Protein AF-A0A3C0YYC7-F1 (afdb_monomer)

Radius of gyration: 20.48 Å; Cα contacts (8 Å, |Δi|>4): 581; chains: 1; bounding box: 50×47×54 Å

Structure (mmCIF, N/CA/C/O backbone):
data_AF-A0A3C0YYC7-F1
#
_entry.id   AF-A0A3C0YYC7-F1
#
loop_
_atom_site.group_PDB
_atom_site.id
_atom_site.type_symbol
_atom_site.label_atom_id
_atom_site.label_alt_id
_atom_site.label_comp_id
_atom_site.label_asym_id
_atom_site.label_entity_id
_atom_site.label_seq_id
_atom_site.pdbx_PDB_ins_code
_atom_site.Cartn_x
_atom_site.Cartn_y
_atom_site.Cartn_z
_atom_site.occupancy
_atom_site.B_iso_or_equiv
_atom_site.auth_seq_id
_atom_site.auth_comp_id
_atom_site.auth_asym_id
_atom_site.auth_atom_id
_atom_site.pdbx_PDB_model_num
ATOM 1 N N . THR A 1 1 ? 13.628 -21.566 -15.156 1.00 48.03 1 THR A N 1
ATOM 2 C CA . THR A 1 1 ? 14.121 -20.420 -16.019 1.00 48.03 1 THR A CA 1
ATOM 3 C C . THR A 1 1 ? 14.641 -19.281 -15.127 1.00 48.03 1 THR A C 1
ATOM 5 O O . THR A 1 1 ? 14.013 -18.909 -14.134 1.00 48.03 1 THR A O 1
ATOM 8 N N . VAL A 1 2 ? 16.115 -19.148 -14.925 1.00 57.25 2 VAL A N 1
ATOM 9 C CA . VAL A 1 2 ? 16.861 -18.180 -14.095 1.00 57.25 2 VAL A CA 1
ATOM 10 C C . VAL A 1 2 ? 16.803 -16.794 -14.764 1.00 57.25 2 VAL A C 1
ATOM 12 O O . VAL A 1 2 ? 17.067 -16.650 -15.960 1.00 57.25 2 VAL A O 1
ATOM 15 N N . GLY A 1 3 ? 16.059 -15.756 -14.090 1.00 70.88 3 GLY A N 1
ATOM 16 C CA . GLY A 1 3 ? 15.957 -14.465 -14.815 1.00 70.88 3 GLY A CA 1
ATOM 17 C C . GLY A 1 3 ? 15.821 -13.297 -13.835 1.00 70.88 3 GLY A C 1
ATOM 18 O O . GLY A 1 3 ? 15.805 -13.481 -12.616 1.00 70.88 3 GLY A O 1
ATOM 19 N N . CYS A 1 4 ? 16.161 -12.033 -14.317 1.00 72.50 4 CYS A N 1
ATOM 20 C CA . CYS A 1 4 ? 15.948 -10.764 -13.593 1.00 72.50 4 CYS A CA 1
ATOM 21 C C . CYS A 1 4 ? 15.030 -9.852 -14.415 1.00 72.50 4 CYS A C 1
ATOM 23 O O . CYS A 1 4 ? 14.980 -9.937 -15.643 1.00 72.50 4 CYS A O 1
ATOM 25 N N . VAL A 1 5 ? 14.146 -9.119 -13.652 1.00 69.31 5 VAL A N 1
ATOM 26 C CA . VAL A 1 5 ? 13.275 -8.151 -14.361 1.00 69.31 5 VAL A CA 1
ATOM 27 C C . VAL A 1 5 ? 13.864 -6.749 -14.155 1.00 69.31 5 VAL A C 1
ATOM 29 O O . VAL A 1 5 ? 14.146 -6.329 -13.030 1.00 69.31 5 VAL A O 1
ATOM 32 N N . ASP A 1 6 ? 14.137 -6.108 -15.342 1.00 60.38 6 ASP A N 1
ATOM 33 C CA . ASP A 1 6 ? 14.549 -4.690 -15.316 1.00 60.38 6 ASP A CA 1
ATOM 34 C C . ASP A 1 6 ? 13.339 -3.761 -15.108 1.00 60.38 6 ASP A C 1
ATOM 36 O O . ASP A 1 6 ? 12.413 -3.725 -15.921 1.00 60.38 6 ASP A O 1
ATOM 40 N N . VAL A 1 7 ? 13.433 -3.101 -13.952 1.00 57.50 7 VAL A N 1
ATOM 41 C CA . VAL A 1 7 ? 12.273 -2.205 -13.669 1.00 57.50 7 VAL A CA 1
ATOM 42 C C . VAL A 1 7 ? 12.694 -0.761 -13.947 1.00 57.50 7 VAL A C 1
ATOM 44 O O . VAL A 1 7 ? 12.036 0.178 -13.493 1.00 57.50 7 VAL A O 1
ATOM 47 N N . SER A 1 8 ? 13.949 -0.567 -14.415 1.00 49.62 8 SER A N 1
ATOM 48 C CA . SER A 1 8 ? 14.354 0.813 -14.742 1.00 49.62 8 SER A CA 1
ATOM 49 C C . SER A 1 8 ? 13.427 1.439 -15.790 1.00 49.62 8 SER A C 1
ATOM 51 O O . SER A 1 8 ? 12.968 0.772 -16.720 1.00 49.62 8 SER A O 1
ATOM 53 N N . GLU A 1 9 ? 12.264 1.857 -15.357 1.00 46.66 9 GLU A N 1
ATOM 54 C CA . GLU A 1 9 ? 11.173 2.480 -16.129 1.00 46.66 9 GLU A CA 1
ATOM 55 C C . GLU A 1 9 ? 11.561 2.669 -17.605 1.00 46.66 9 GLU A C 1
ATOM 57 O O . GLU A 1 9 ? 12.727 2.902 -17.933 1.00 46.66 9 GLU A O 1
ATOM 62 N N . PRO A 1 10 ? 10.590 2.384 -18.577 1.00 40.00 10 PRO A N 1
ATOM 63 C CA . PRO A 1 10 ? 10.536 3.065 -19.882 1.00 40.00 10 PRO A CA 1
ATOM 64 C C . PRO A 1 10 ? 10.165 4.547 -19.738 1.00 40.00 10 PRO A C 1
ATOM 66 O O . PRO A 1 10 ? 10.185 5.282 -20.729 1.00 40.00 10 PRO A O 1
ATOM 69 N N . MET A 1 11 ? 10.257 5.181 -18.552 1.00 40.97 11 MET A N 1
ATOM 70 C CA . MET A 1 11 ? 9.563 6.480 -18.364 1.00 40.97 11 MET A CA 1
ATOM 71 C C . MET A 1 11 ? 10.558 7.618 -18.590 1.00 40.97 11 MET A C 1
ATOM 73 O O . MET A 1 11 ? 10.174 8.788 -18.549 1.00 40.97 11 MET A O 1
ATOM 77 N N . ASP A 1 12 ? 11.669 7.409 -19.384 1.00 40.50 12 ASP A N 1
ATOM 78 C CA . ASP A 1 12 ? 12.485 8.603 -19.691 1.00 40.50 12 ASP A CA 1
ATOM 79 C C . ASP A 1 12 ? 13.130 8.438 -21.070 1.00 40.50 12 ASP A C 1
ATOM 81 O O . ASP A 1 12 ? 14.349 8.558 -21.216 1.00 40.50 12 ASP A O 1
ATOM 85 N N . ASP A 1 13 ? 12.430 7.864 -22.026 1.00 38.34 13 ASP A N 1
ATOM 86 C CA . ASP A 1 13 ? 13.143 8.004 -23.328 1.00 38.34 13 ASP A CA 1
ATOM 87 C C . ASP A 1 13 ? 12.806 9.355 -23.965 1.00 38.34 13 ASP A C 1
ATOM 89 O O . ASP A 1 13 ? 11.961 9.443 -24.858 1.00 38.34 13 ASP A O 1
ATOM 93 N N . ASP A 1 14 ? 12.765 10.474 -23.162 1.00 37.97 14 ASP A N 1
ATOM 94 C CA . ASP A 1 14 ? 12.778 11.766 -23.875 1.00 37.97 14 ASP A CA 1
ATOM 95 C C . ASP A 1 14 ? 14.192 12.054 -24.416 1.00 37.97 14 ASP A C 1
ATOM 97 O O . ASP A 1 14 ? 15.164 12.124 -23.660 1.00 37.97 14 ASP A O 1
ATOM 101 N N . PRO A 1 15 ? 14.489 11.847 -25.691 1.00 37.22 15 PRO A N 1
ATOM 102 C CA . PRO A 1 15 ? 15.783 12.142 -26.331 1.00 37.22 15 PRO A CA 1
ATOM 103 C C . PRO A 1 15 ? 16.181 13.613 -26.165 1.00 37.22 15 PRO A C 1
ATOM 105 O O . PRO A 1 15 ? 17.370 13.934 -26.249 1.00 37.22 15 PRO A O 1
ATOM 108 N N . GLY A 1 16 ? 15.338 14.492 -25.389 1.00 35.81 16 GLY A N 1
ATOM 109 C CA . GLY A 1 16 ? 15.659 15.938 -25.366 1.00 35.81 16 GLY A CA 1
ATOM 110 C C . GLY A 1 16 ? 15.816 16.437 -23.927 1.00 35.81 16 GLY A C 1
ATOM 111 O O . GLY A 1 16 ? 16.069 17.626 -23.722 1.00 35.81 16 GLY A O 1
ATOM 112 N N . GLN A 1 17 ? 15.799 15.517 -22.880 1.00 34.81 17 GLN A N 1
ATOM 113 C CA . GLN A 1 17 ? 16.058 16.034 -21.514 1.00 34.81 17 GLN A CA 1
ATOM 114 C C . GLN A 1 17 ? 17.521 15.769 -21.142 1.00 34.81 17 GLN A C 1
ATOM 116 O O . GLN A 1 17 ? 18.008 14.639 -21.217 1.00 34.81 17 GLN A O 1
ATOM 121 N N . LYS A 1 18 ? 18.497 16.515 -21.768 1.00 28.73 18 LYS A N 1
ATOM 122 C CA . LYS A 1 18 ? 19.860 16.695 -21.215 1.00 28.73 18 LYS A CA 1
ATOM 123 C C . LYS A 1 18 ? 19.885 16.469 -19.697 1.00 28.73 18 LYS A C 1
ATOM 125 O O . LYS A 1 18 ? 18.998 16.916 -18.967 1.00 28.73 18 LYS A O 1
ATOM 130 N N . ALA A 1 19 ? 20.240 15.200 -19.352 1.00 32.41 19 ALA A N 1
ATOM 131 C CA . ALA A 1 19 ? 21.044 14.776 -18.184 1.00 32.41 19 ALA A CA 1
ATOM 132 C C . ALA A 1 19 ? 20.978 15.809 -17.054 1.00 32.41 19 ALA A C 1
ATOM 134 O O . ALA A 1 19 ? 21.588 16.878 -17.123 1.00 32.41 19 ALA A O 1
ATOM 135 N N . ARG A 1 20 ? 19.826 16.446 -16.767 1.00 29.41 20 ARG A N 1
ATOM 136 C CA . ARG A 1 20 ? 19.843 17.338 -15.580 1.00 29.41 20 ARG A CA 1
ATOM 137 C C . ARG A 1 20 ? 19.994 16.496 -14.308 1.00 29.41 20 ARG A C 1
ATOM 139 O O . ARG A 1 20 ? 19.422 15.411 -14.185 1.00 29.41 20 ARG A O 1
ATOM 146 N N . SER A 1 21 ? 21.357 16.326 -13.989 1.00 31.09 21 SER A N 1
ATOM 147 C CA . SER A 1 21 ? 22.089 16.068 -12.732 1.00 31.09 21 SER A CA 1
ATOM 148 C C . SER A 1 21 ? 22.041 14.582 -12.367 1.00 31.09 21 SER A C 1
A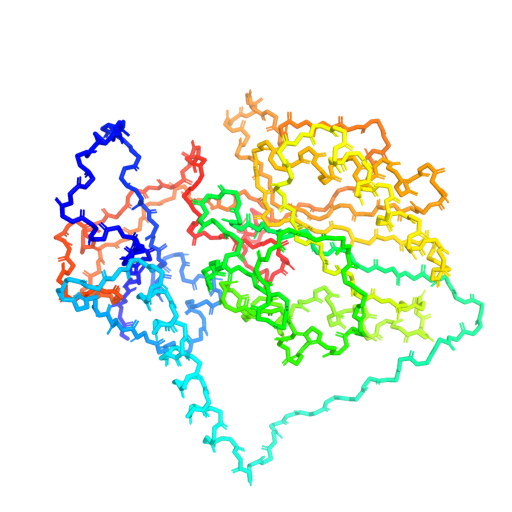TOM 150 O O . SER A 1 21 ? 21.017 14.066 -11.913 1.00 31.09 21 SER A O 1
ATOM 152 N N . ARG A 1 22 ? 22.473 13.766 -13.367 1.00 36.50 22 ARG A N 1
ATOM 153 C CA . ARG A 1 22 ? 22.751 12.341 -13.055 1.00 36.50 22 ARG A CA 1
ATOM 154 C C . ARG A 1 22 ? 23.910 12.237 -12.061 1.00 36.50 22 ARG A C 1
ATOM 156 O O . ARG A 1 22 ? 24.974 12.830 -12.250 1.00 36.50 22 ARG A O 1
ATOM 163 N N . SER A 1 23 ? 23.700 12.624 -10.761 1.00 27.20 23 SER A N 1
ATOM 164 C CA . SER A 1 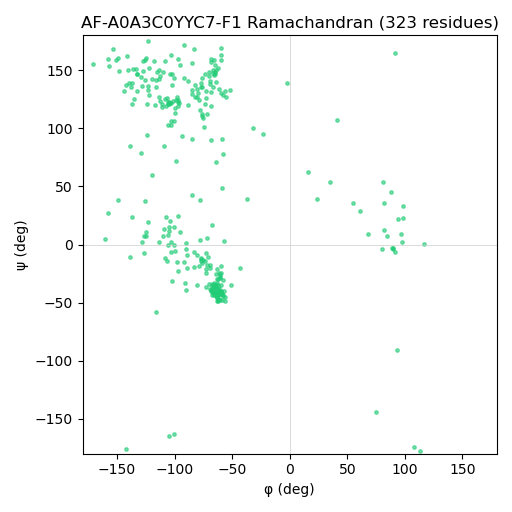23 ? 24.763 12.151 -9.848 1.00 27.20 23 SER A CA 1
ATOM 165 C C . SER A 1 23 ? 25.339 10.800 -10.315 1.00 27.20 23 SER A C 1
ATOM 167 O O . SER A 1 23 ? 24.604 9.901 -10.729 1.00 27.20 23 SER A O 1
ATOM 169 N N . PRO A 1 24 ? 26.482 10.715 -10.967 1.00 24.95 24 PRO A N 1
ATOM 170 C CA . PRO A 1 24 ? 27.237 9.521 -11.379 1.00 24.95 24 PRO A CA 1
ATOM 171 C C . PRO A 1 24 ? 27.154 8.402 -10.330 1.00 24.95 24 PRO A C 1
ATOM 173 O O . PRO A 1 24 ? 27.412 7.241 -10.656 1.00 24.95 24 PRO A O 1
ATOM 176 N N . GLY A 1 25 ? 25.950 8.192 -9.680 1.00 31.97 25 GLY A N 1
ATOM 177 C CA . GLY A 1 25 ? 25.823 7.047 -8.750 1.00 31.97 25 GLY A CA 1
ATOM 178 C C . GLY A 1 25 ? 24.356 6.689 -8.507 1.00 31.97 25 GLY A C 1
ATOM 179 O O . GLY A 1 25 ? 24.078 5.683 -7.852 1.00 31.97 25 GLY A O 1
ATOM 180 N N . LEU A 1 26 ? 23.348 7.366 -9.218 1.00 30.47 26 LEU A N 1
ATOM 181 C CA . LEU A 1 26 ? 21.922 7.098 -8.910 1.00 30.47 26 LEU A CA 1
ATOM 182 C C . LEU A 1 26 ? 21.207 6.634 -10.177 1.00 30.47 26 LEU A C 1
ATOM 184 O O . LEU A 1 26 ? 20.167 7.183 -10.550 1.00 30.47 26 LEU A O 1
ATOM 188 N N . THR A 1 27 ? 22.033 6.124 -11.270 1.00 35.62 27 THR A N 1
ATOM 189 C CA . THR A 1 27 ? 21.303 5.465 -12.383 1.00 35.62 27 THR A CA 1
ATOM 190 C C . THR A 1 27 ? 20.499 4.269 -11.860 1.00 35.62 27 THR A C 1
ATOM 192 O O . THR A 1 27 ? 20.929 3.554 -10.953 1.00 35.62 27 THR A O 1
ATOM 195 N N . ASN A 1 28 ? 19.140 4.423 -11.418 1.00 49.50 28 ASN A N 1
ATOM 196 C CA . ASN A 1 28 ? 17.958 3.563 -11.216 1.00 49.50 28 ASN A CA 1
ATOM 197 C C . ASN A 1 28 ? 18.325 2.077 -11.186 1.00 49.50 28 ASN A C 1
ATOM 199 O O . ASN A 1 28 ? 18.547 1.452 -12.225 1.00 49.50 28 ASN A O 1
ATOM 203 N N . TYR A 1 29 ? 19.138 1.612 -10.219 1.00 53.06 29 TYR A N 1
ATOM 204 C CA . TYR A 1 29 ? 19.425 0.203 -9.857 1.00 53.06 29 TYR A CA 1
ATOM 205 C C . TYR A 1 29 ? 18.129 -0.516 -9.464 1.00 53.06 29 TYR A C 1
ATOM 207 O O . TYR A 1 29 ? 17.972 -0.959 -8.323 1.00 53.06 29 TYR A O 1
ATOM 215 N N . LYS A 1 30 ? 17.031 -0.397 -10.308 1.00 68.75 30 LYS A N 1
ATOM 216 C CA . LYS A 1 30 ? 15.838 -1.125 -9.798 1.00 68.75 30 LYS A CA 1
ATOM 217 C C . LYS A 1 30 ? 15.670 -2.433 -10.577 1.00 68.75 30 LYS A C 1
ATOM 219 O O . LYS A 1 30 ? 15.625 -2.445 -11.809 1.00 68.75 30 LYS A O 1
ATOM 224 N N . PHE A 1 31 ? 16.022 -3.558 -10.052 1.00 79.38 31 PHE A N 1
ATOM 225 C CA . PHE A 1 31 ? 15.701 -4.865 -10.666 1.00 79.38 31 PHE A CA 1
ATOM 226 C C . PHE A 1 31 ? 14.975 -5.747 -9.649 1.00 79.38 31 PHE A C 1
ATOM 228 O O . PHE A 1 31 ? 14.936 -5.441 -8.455 1.00 79.38 31 PHE A O 1
ATOM 235 N N . ILE A 1 32 ? 14.270 -6.731 -10.190 1.00 81.94 32 ILE A N 1
ATOM 236 C CA . ILE A 1 32 ? 13.689 -7.792 -9.343 1.00 81.94 32 ILE A CA 1
ATOM 237 C C . ILE A 1 32 ? 14.430 -9.106 -9.633 1.00 81.94 32 ILE A C 1
ATOM 239 O O . ILE A 1 32 ? 14.523 -9.551 -10.780 1.00 81.94 32 ILE A O 1
ATOM 243 N N . ASP A 1 33 ? 15.052 -9.552 -8.487 1.00 83.81 33 ASP A N 1
ATOM 244 C CA . ASP A 1 33 ? 15.669 -10.889 -8.663 1.00 83.81 33 ASP A CA 1
ATOM 245 C C . ASP A 1 33 ? 14.587 -11.981 -8.727 1.00 83.81 33 ASP A C 1
ATOM 247 O O . ASP A 1 33 ? 13.779 -12.136 -7.810 1.00 83.81 33 ASP A O 1
ATOM 251 N N . MET A 1 34 ? 14.600 -12.797 -9.771 1.00 86.12 34 MET A N 1
ATOM 252 C CA . MET A 1 34 ? 13.493 -13.773 -9.960 1.00 86.12 34 MET A CA 1
ATOM 253 C C . MET A 1 34 ? 13.997 -15.191 -9.681 1.00 86.12 34 MET A C 1
ATOM 255 O O . MET A 1 34 ? 13.189 -16.103 -9.494 1.00 86.12 34 MET A O 1
ATOM 259 N N . SER A 1 35 ? 15.350 -15.398 -9.550 1.00 84.88 35 SER A N 1
ATOM 260 C CA . SER A 1 35 ? 15.806 -16.806 -9.437 1.00 84.88 35 SER A CA 1
ATOM 261 C C . SER A 1 35 ? 16.904 -16.919 -8.380 1.00 84.88 35 SER A C 1
ATOM 263 O O . SER A 1 35 ? 17.263 -18.030 -7.985 1.00 84.88 35 SER A O 1
ATOM 265 N N . GLY A 1 36 ? 17.378 -15.763 -7.955 1.00 84.75 36 GLY A N 1
ATOM 266 C CA . GLY A 1 36 ? 18.507 -15.819 -6.998 1.00 84.75 36 GLY A CA 1
ATOM 267 C C . GLY A 1 36 ? 18.000 -15.601 -5.563 1.00 84.75 36 GLY A C 1
ATOM 268 O O . GLY A 1 36 ? 16.839 -15.867 -5.247 1.00 84.75 36 GLY A O 1
ATOM 269 N N . PRO A 1 37 ? 18.885 -15.280 -4.664 1.00 82.75 37 PRO A N 1
ATOM 270 C CA . PRO A 1 37 ? 18.542 -15.158 -3.236 1.00 82.75 37 PRO A CA 1
ATOM 271 C C . PRO A 1 37 ? 17.465 -14.093 -2.997 1.00 82.75 37 PRO A C 1
ATOM 273 O O . PRO A 1 37 ? 16.805 -14.118 -1.955 1.00 82.75 37 PRO A O 1
ATOM 276 N N . GLY A 1 38 ? 17.267 -13.200 -3.965 1.00 79.62 38 GLY A N 1
ATOM 277 C CA . GLY A 1 38 ? 16.243 -12.136 -3.816 1.00 79.62 38 GLY A CA 1
ATOM 278 C C . GLY A 1 38 ? 14.874 -12.576 -4.356 1.00 79.62 38 GLY A C 1
ATOM 279 O O . GLY A 1 38 ? 13.916 -11.803 -4.283 1.00 79.62 38 GLY A O 1
ATOM 280 N N . ALA A 1 39 ? 14.754 -13.845 -4.869 1.00 82.38 39 ALA A N 1
ATOM 281 C CA . ALA A 1 39 ? 13.456 -14.288 -5.426 1.00 82.38 39 ALA A CA 1
ATOM 282 C C . ALA A 1 39 ? 12.491 -14.645 -4.291 1.00 82.38 39 ALA A C 1
ATOM 284 O O . ALA A 1 39 ? 11.866 -15.708 -4.306 1.00 82.38 39 ALA A O 1
ATOM 285 N N . VAL A 1 40 ? 12.554 -13.884 -3.256 1.00 78.12 40 VAL A N 1
ATOM 286 C CA . VAL A 1 40 ? 11.642 -14.091 -2.111 1.00 78.12 40 VAL A CA 1
ATOM 287 C C . VAL A 1 40 ? 10.487 -13.084 -2.175 1.00 78.12 40 VAL A C 1
ATOM 289 O O . VAL A 1 40 ? 9.602 -13.103 -1.317 1.00 78.12 40 VAL A O 1
ATOM 292 N N . THR A 1 41 ? 10.558 -12.251 -3.236 1.00 76.25 41 THR A N 1
ATOM 293 C CA . THR A 1 41 ? 9.429 -11.303 -3.368 1.00 76.25 41 THR A CA 1
ATOM 294 C C . THR A 1 41 ? 8.249 -11.991 -4.061 1.00 76.25 41 THR A C 1
ATOM 296 O O . THR A 1 41 ? 8.378 -13.099 -4.586 1.00 76.25 41 THR A O 1
ATOM 299 N N . HIS A 1 42 ? 7.130 -11.329 -4.014 1.00 74.69 42 HIS A N 1
ATOM 300 C CA . HIS A 1 42 ? 5.931 -11.908 -4.660 1.00 74.69 42 HIS A CA 1
ATOM 301 C C . HIS A 1 42 ? 6.172 -12.183 -6.150 1.00 74.69 42 HIS A C 1
ATOM 303 O O . HIS A 1 42 ? 5.728 -13.214 -6.661 1.00 74.69 42 HIS A O 1
ATOM 309 N N . SER A 1 43 ? 6.853 -11.272 -6.755 1.00 77.00 43 SER A N 1
ATOM 310 C CA . SER A 1 43 ? 7.104 -11.488 -8.200 1.00 77.00 43 SER A CA 1
ATOM 311 C C . SER A 1 43 ? 8.013 -12.705 -8.426 1.00 77.00 43 SER A C 1
ATOM 313 O O . SER A 1 43 ? 7.855 -13.409 -9.426 1.00 77.00 43 SER A O 1
ATOM 315 N N . GLY A 1 44 ? 8.948 -12.962 -7.514 1.00 78.88 44 GLY A N 1
ATOM 316 C CA . GLY A 1 44 ? 9.856 -14.127 -7.677 1.00 78.88 44 GLY A CA 1
ATOM 317 C C . GLY A 1 44 ? 9.176 -15.443 -7.312 1.00 78.88 44 GLY A C 1
ATOM 318 O O . GLY A 1 44 ? 9.653 -16.507 -7.713 1.00 78.88 44 GLY A O 1
ATOM 319 N N . GLN A 1 45 ? 8.013 -15.414 -6.629 1.00 79.06 45 GLN A N 1
ATOM 320 C CA . GLN A 1 45 ? 7.423 -16.678 -6.131 1.00 79.06 45 GLN A CA 1
ATOM 321 C C . GLN A 1 45 ? 6.216 -17.075 -6.984 1.00 79.06 45 GLN A C 1
ATOM 323 O O . GLN A 1 45 ? 5.616 -18.127 -6.751 1.00 79.06 45 GLN A O 1
ATOM 328 N N . THR A 1 46 ? 5.923 -16.199 -8.012 1.00 79.00 46 THR A N 1
ATOM 329 C CA . THR A 1 46 ? 4.751 -16.547 -8.843 1.00 79.00 46 THR A CA 1
ATOM 330 C C . THR A 1 46 ? 5.128 -16.387 -10.322 1.00 79.00 46 THR A C 1
ATOM 332 O O . THR A 1 46 ? 6.055 -15.651 -10.667 1.00 79.00 46 THR A O 1
ATOM 335 N N . PRO A 1 47 ? 4.393 -17.253 -11.130 1.00 83.31 47 PRO A N 1
ATOM 336 C CA . PRO A 1 47 ? 4.620 -17.019 -12.565 1.00 83.31 47 PRO A CA 1
ATOM 337 C C . PRO A 1 47 ? 4.228 -15.591 -12.978 1.00 83.31 47 PRO A C 1
ATOM 339 O O . PRO A 1 47 ? 3.191 -15.071 -12.559 1.00 83.31 47 PRO A O 1
ATOM 342 N N . THR A 1 48 ? 5.221 -14.937 -13.714 1.00 82.12 48 THR A N 1
ATOM 343 C CA . THR A 1 48 ? 4.986 -13.512 -14.053 1.00 82.12 48 THR A CA 1
ATOM 344 C C . THR A 1 48 ? 5.068 -13.338 -15.576 1.00 82.12 48 THR A C 1
ATOM 346 O O . THR A 1 48 ? 5.840 -14.017 -16.256 1.00 82.12 48 THR A O 1
ATOM 349 N N . VAL A 1 49 ? 4.100 -12.570 -16.041 1.00 85.81 49 VAL A N 1
ATOM 350 C CA . VAL A 1 49 ? 4.194 -12.135 -17.455 1.00 85.81 49 VAL A CA 1
ATOM 351 C C . VAL A 1 49 ? 4.774 -10.713 -17.496 1.00 85.81 49 VAL A C 1
ATOM 353 O O . VAL A 1 49 ? 4.305 -9.808 -16.802 1.00 85.81 49 VAL A O 1
ATOM 356 N N . CYS A 1 50 ? 5.905 -10.649 -18.297 1.00 86.12 50 CYS A N 1
ATOM 357 C CA . CYS A 1 50 ? 6.555 -9.324 -18.423 1.00 86.12 50 CYS A CA 1
ATOM 358 C C . CYS A 1 50 ? 6.208 -8.709 -19.786 1.00 86.12 50 CYS A C 1
ATOM 360 O O . CYS A 1 50 ? 6.473 -9.294 -20.837 1.00 86.12 50 CYS A O 1
ATOM 362 N N . VAL A 1 51 ? 5.578 -7.491 -19.695 1.00 84.75 51 VAL A N 1
ATOM 363 C CA . VAL A 1 51 ? 5.181 -6.804 -20.947 1.00 84.75 51 VAL A CA 1
ATOM 364 C C . VAL A 1 51 ? 6.132 -5.619 -21.167 1.00 84.75 51 VAL A C 1
ATOM 366 O O . VAL A 1 51 ? 6.332 -4.783 -20.283 1.00 84.75 51 VAL A O 1
ATOM 369 N N . THR A 1 52 ? 6.713 -5.671 -22.405 1.00 84.69 52 THR A N 1
ATOM 370 C CA . THR A 1 52 ? 7.613 -4.553 -22.763 1.00 84.69 52 THR A CA 1
ATOM 371 C C . THR A 1 52 ? 7.035 -3.800 -23.971 1.00 84.69 52 THR A C 1
ATOM 373 O O . THR A 1 52 ? 6.703 -4.396 -24.998 1.00 84.69 52 THR A O 1
ATOM 376 N N . ILE A 1 53 ? 6.796 -2.471 -23.648 1.00 83.38 53 ILE A N 1
ATOM 377 C CA . ILE A 1 53 ? 6.257 -1.672 -24.780 1.00 83.38 53 ILE A CA 1
ATOM 378 C C . ILE A 1 53 ? 7.144 -0.430 -24.948 1.00 83.38 53 ILE A C 1
ATOM 380 O O . ILE A 1 53 ? 7.816 0.007 -24.011 1.00 83.38 53 ILE A O 1
ATOM 384 N N . GLY A 1 54 ? 7.279 0.068 -26.179 1.00 82.69 54 GLY A N 1
ATOM 385 C CA . GLY A 1 54 ? 8.146 1.238 -26.480 1.00 82.69 54 GLY A CA 1
ATOM 386 C C . GLY A 1 54 ? 7.292 2.426 -26.929 1.00 82.69 54 GLY A C 1
ATOM 387 O O . GLY A 1 54 ? 6.203 2.260 -27.484 1.00 82.69 54 GLY A O 1
ATOM 388 N N . GLN A 1 55 ? 7.889 3.597 -26.583 1.00 83.62 55 GLN A N 1
ATOM 389 C CA . GLN A 1 55 ? 7.156 4.819 -26.993 1.00 83.62 55 GLN A CA 1
ATOM 390 C C . GLN A 1 55 ? 7.404 5.113 -28.475 1.00 83.62 55 GLN A C 1
ATOM 392 O O . GLN A 1 55 ? 8.538 5.063 -28.956 1.00 83.62 55 GLN A O 1
ATOM 397 N N . ALA A 1 56 ? 6.245 5.339 -29.135 1.00 83.69 56 ALA A N 1
ATOM 398 C CA . ALA A 1 56 ? 6.400 5.709 -30.558 1.00 83.69 56 ALA A CA 1
ATOM 399 C C . ALA A 1 56 ? 7.110 7.064 -30.701 1.00 83.69 56 ALA A C 1
ATOM 401 O O . ALA A 1 56 ? 6.980 7.947 -29.850 1.00 83.69 56 ALA A O 1
ATOM 402 N N . GLU A 1 57 ? 7.906 7.178 -31.804 1.00 85.56 57 GLU A N 1
ATOM 403 C CA . GLU A 1 57 ? 8.611 8.458 -32.051 1.00 85.56 57 GLU A CA 1
ATOM 404 C C . GLU A 1 57 ? 7.619 9.628 -32.160 1.00 85.56 57 GLU A C 1
ATOM 406 O O . GLU A 1 57 ? 6.574 9.522 -32.806 1.00 85.56 57 GLU A O 1
ATOM 411 N N . GLY A 1 58 ? 7.915 10.716 -31.359 1.00 87.00 58 GLY A N 1
ATOM 412 C CA . GLY A 1 58 ? 7.113 11.956 -31.523 1.00 87.00 58 GLY A CA 1
ATOM 413 C C . GLY A 1 58 ? 5.908 11.976 -30.577 1.00 87.00 58 GLY A C 1
ATOM 414 O O . GLY A 1 58 ? 5.178 12.969 -30.544 1.00 87.00 58 GLY A O 1
ATOM 415 N N . ALA A 1 59 ? 5.654 10.831 -29.823 1.00 86.25 59 ALA A N 1
ATOM 416 C CA . ALA A 1 59 ? 4.503 10.820 -28.895 1.00 86.25 59 ALA A CA 1
ATOM 417 C C . ALA A 1 59 ? 4.849 11.637 -27.640 1.00 86.25 59 ALA A C 1
ATOM 419 O O . ALA A 1 59 ? 5.974 11.593 -27.137 1.00 86.25 59 ALA A O 1
ATOM 420 N N . SER A 1 60 ? 3.801 12.454 -27.301 1.00 86.25 60 SER A N 1
ATOM 421 C CA . SER A 1 60 ? 4.038 13.186 -26.035 1.00 86.25 60 SER A CA 1
ATOM 422 C C . SER A 1 60 ? 4.095 12.226 -24.838 1.00 86.25 60 SER A C 1
ATOM 424 O O . SER A 1 60 ? 3.573 11.111 -24.890 1.00 86.25 60 SER A O 1
ATOM 426 N N . SER A 1 61 ? 4.690 12.632 -23.757 1.00 81.31 61 SER A N 1
ATOM 427 C CA . SER A 1 61 ? 4.757 11.805 -22.528 1.00 81.31 61 SER A CA 1
ATOM 428 C C . SER A 1 61 ? 3.351 11.500 -21.992 1.00 81.31 61 SER A C 1
ATOM 430 O O . SER A 1 61 ? 3.090 10.373 -21.565 1.00 81.31 61 SER A O 1
ATOM 432 N N . GLU A 1 62 ? 2.575 12.516 -22.058 1.00 81.81 62 GLU A N 1
ATOM 433 C CA . GLU A 1 62 ? 1.197 12.297 -21.546 1.00 81.81 62 GLU A CA 1
ATOM 434 C C . GLU A 1 62 ? 0.465 11.232 -22.374 1.00 81.81 62 GLU A C 1
ATOM 436 O O . GLU A 1 62 ? -0.205 10.368 -21.802 1.00 81.81 62 GLU A O 1
ATOM 441 N N . TYR A 1 63 ? 0.566 11.406 -23.667 1.00 85.69 63 TYR A N 1
ATOM 442 C CA . TYR A 1 63 ? -0.080 10.395 -24.536 1.00 85.69 63 TYR A CA 1
ATOM 443 C C . TYR A 1 63 ? 0.539 9.007 -24.313 1.00 85.69 63 TYR A C 1
ATOM 445 O O . TYR A 1 63 ? -0.192 8.017 -24.231 1.00 85.69 63 TYR A O 1
ATOM 453 N N . TRP A 1 64 ? 1.802 8.950 -24.152 1.00 85.94 64 TRP A N 1
ATOM 454 C CA . TRP A 1 64 ? 2.467 7.647 -23.947 1.00 85.94 64 TRP A CA 1
ATOM 455 C C . TRP A 1 64 ? 1.990 7.005 -22.639 1.00 85.94 64 TRP A C 1
ATOM 457 O O . TRP A 1 64 ? 1.746 5.796 -22.602 1.00 85.94 64 TRP A O 1
ATOM 467 N N . HIS A 1 65 ? 1.849 7.727 -21.605 1.00 84.31 65 HIS A N 1
ATOM 468 C CA . HIS A 1 65 ? 1.390 7.153 -20.320 1.00 84.31 65 HIS A CA 1
ATOM 469 C C . HIS A 1 65 ? -0.020 6.568 -20.446 1.00 84.31 65 HIS A C 1
ATOM 471 O O . HIS A 1 65 ? -0.288 5.501 -19.891 1.00 84.31 65 HIS A O 1
ATOM 477 N N . SER A 1 66 ? -0.833 7.272 -21.190 1.00 85.81 66 SER A N 1
ATOM 478 C CA . SER A 1 66 ? -2.205 6.737 -21.373 1.00 85.81 66 SER A CA 1
ATOM 479 C C . SER A 1 66 ? -2.188 5.442 -22.186 1.00 85.81 66 SER A C 1
ATOM 481 O O . SER A 1 66 ? -2.901 4.497 -21.843 1.00 85.81 66 SER A O 1
ATOM 483 N N . VAL A 1 67 ? -1.354 5.463 -23.202 1.00 88.88 67 VAL A N 1
ATOM 484 C CA . VAL A 1 67 ? -1.300 4.257 -24.059 1.00 88.88 67 VAL A CA 1
ATOM 485 C C . VAL A 1 67 ? -0.698 3.092 -23.262 1.00 88.88 67 VAL A C 1
ATOM 487 O O . VAL A 1 67 ? -1.214 1.974 -23.330 1.00 88.88 67 VAL A O 1
ATOM 490 N N . ALA A 1 68 ? 0.380 3.389 -22.524 1.00 86.38 68 ALA A N 1
ATOM 491 C CA . ALA A 1 68 ? 0.998 2.302 -21.744 1.00 86.38 68 ALA A CA 1
ATOM 492 C C . ALA A 1 68 ? 0.018 1.740 -20.710 1.00 86.38 68 ALA A C 1
ATOM 494 O O . ALA A 1 68 ? -0.094 0.520 -20.570 1.00 86.38 68 ALA A O 1
ATOM 495 N N . GLN A 1 69 ? -0.631 2.605 -20.003 1.00 86.44 69 GLN A N 1
ATOM 496 C CA . GLN A 1 69 ? -1.617 2.116 -19.022 1.00 86.44 69 GLN A CA 1
ATOM 497 C C . GLN A 1 69 ? -2.714 1.278 -19.693 1.00 86.44 69 GLN A C 1
ATOM 499 O O . GLN A 1 69 ? -3.061 0.208 -19.189 1.00 86.44 69 GLN A O 1
ATOM 504 N N . ALA A 1 70 ? -3.253 1.775 -20.757 1.00 88.94 70 ALA A N 1
ATOM 505 C CA . ALA A 1 70 ? -4.289 0.998 -21.467 1.00 88.94 70 ALA A CA 1
ATOM 506 C C . ALA A 1 70 ? -3.756 -0.370 -21.911 1.00 88.94 70 ALA A C 1
ATOM 508 O O . ALA A 1 70 ? -4.465 -1.372 -21.791 1.00 88.94 70 ALA A O 1
ATOM 509 N N . ALA A 1 71 ? -2.543 -0.391 -22.437 1.00 90.06 71 ALA A N 1
ATOM 510 C CA . ALA A 1 71 ? -1.980 -1.676 -22.910 1.00 90.06 71 ALA A CA 1
ATOM 511 C C . ALA A 1 71 ? -1.854 -2.669 -21.746 1.00 90.06 71 ALA A C 1
ATOM 513 O O . ALA A 1 71 ? -2.224 -3.837 -21.893 1.00 90.06 71 ALA A O 1
ATOM 514 N N . PHE A 1 72 ? -1.371 -2.144 -20.570 1.00 87.75 72 PHE A N 1
ATOM 515 C CA . PHE A 1 72 ? -1.198 -3.059 -19.424 1.00 87.75 72 PHE A CA 1
ATOM 516 C C . PHE A 1 72 ? -2.556 -3.563 -18.930 1.00 87.75 72 PHE A C 1
ATOM 518 O O . PHE A 1 72 ? -2.680 -4.738 -18.578 1.00 87.75 72 PHE A O 1
ATOM 525 N N . MET A 1 73 ? -3.549 -2.695 -18.921 1.00 88.00 73 MET A N 1
ATOM 526 C CA . MET A 1 73 ? -4.882 -3.144 -18.471 1.00 88.00 73 MET A CA 1
ATOM 527 C C . MET A 1 73 ? -5.492 -4.153 -19.451 1.00 88.00 73 MET A C 1
ATOM 529 O O . MET A 1 73 ? -6.177 -5.084 -19.023 1.00 88.00 73 MET A O 1
ATOM 533 N N . ARG A 1 74 ? -5.217 -3.997 -20.736 1.00 92.69 74 ARG A N 1
ATOM 534 C CA . ARG A 1 74 ? -5.761 -4.986 -21.696 1.00 92.69 74 ARG A CA 1
ATOM 535 C C . ARG A 1 74 ? -5.107 -6.356 -21.492 1.00 92.69 74 ARG A C 1
ATOM 537 O O . ARG A 1 74 ? -5.787 -7.379 -21.592 1.00 92.69 74 ARG A O 1
ATOM 544 N N . VAL A 1 75 ? -3.809 -6.305 -21.246 1.00 91.94 75 VAL A N 1
ATOM 545 C CA . VAL A 1 75 ? -3.147 -7.602 -20.991 1.00 91.94 75 VAL A CA 1
ATOM 546 C C . VAL A 1 75 ? -3.737 -8.233 -19.721 1.00 91.94 75 VAL A C 1
ATOM 548 O O . VAL A 1 75 ? -4.006 -9.437 -19.704 1.00 91.94 75 VAL A O 1
ATOM 551 N N . SER A 1 76 ? -3.875 -7.386 -18.689 1.00 90.06 76 SER A N 1
ATOM 552 C CA . SER A 1 76 ? -4.491 -7.910 -17.454 1.00 90.06 76 SER A CA 1
ATOM 553 C C . SER A 1 76 ? -5.877 -8.505 -17.723 1.00 90.06 76 SER A C 1
ATOM 555 O O . SER A 1 76 ? -6.171 -9.606 -17.254 1.00 90.06 76 SER A O 1
ATOM 557 N N . ASP A 1 77 ? -6.731 -7.808 -18.505 1.00 92.62 77 ASP A N 1
ATOM 558 C CA . ASP A 1 77 ? -8.071 -8.331 -18.845 1.00 92.62 77 ASP A CA 1
ATOM 559 C C . ASP A 1 77 ? -7.979 -9.646 -19.627 1.00 92.62 77 ASP A C 1
ATOM 561 O O . ASP A 1 77 ? -8.742 -10.574 -19.351 1.00 92.62 77 ASP A O 1
ATOM 565 N N . ARG A 1 78 ? -7.053 -9.687 -20.539 1.00 94.69 78 ARG A N 1
ATOM 566 C CA . ARG A 1 78 ? -6.936 -10.924 -21.337 1.00 94.69 78 ARG A CA 1
ATOM 567 C C . ARG A 1 78 ? -6.521 -12.107 -20.451 1.00 94.69 78 ARG A C 1
ATOM 569 O O . ARG A 1 78 ? -7.045 -13.211 -20.618 1.00 94.69 78 ARG A O 1
ATOM 576 N N . LEU A 1 79 ? -5.635 -11.837 -19.536 1.00 91.88 79 LEU A N 1
ATOM 577 C CA . LEU A 1 79 ? -5.243 -12.944 -18.637 1.00 91.88 79 LEU A CA 1
ATOM 578 C C . LEU A 1 79 ? -6.428 -13.362 -17.760 1.00 91.88 79 LEU A C 1
ATOM 580 O O . LEU A 1 79 ? -6.644 -14.559 -17.556 1.00 91.88 79 LEU A O 1
ATOM 584 N N . ALA A 1 80 ? -7.133 -12.381 -17.262 1.00 91.69 80 ALA A N 1
ATOM 585 C CA . ALA A 1 80 ? -8.283 -12.696 -16.396 1.00 91.69 80 ALA A CA 1
ATOM 586 C C . ALA A 1 80 ? -9.362 -13.480 -17.159 1.00 91.69 80 ALA A C 1
ATOM 588 O O . ALA A 1 80 ? -10.044 -14.319 -16.565 1.00 91.69 80 ALA A O 1
ATOM 589 N N . GLU A 1 81 ? -9.542 -13.228 -18.466 1.00 96.25 81 GLU A N 1
ATOM 590 C CA . GLU A 1 81 ? -10.557 -13.941 -19.272 1.00 96.25 81 GLU A CA 1
ATOM 591 C C . GLU A 1 81 ? -10.303 -15.455 -19.272 1.00 96.25 81 GLU A C 1
ATOM 593 O O . GLU A 1 81 ? -11.239 -16.234 -19.465 1.00 96.25 81 GLU A O 1
ATOM 598 N N . THR A 1 82 ? -9.046 -15.802 -19.028 1.00 94.75 82 THR A N 1
ATOM 599 C CA . THR A 1 82 ? -8.768 -17.260 -19.046 1.00 94.75 82 THR A CA 1
ATOM 600 C C . THR A 1 82 ? -9.347 -17.939 -17.801 1.00 94.75 82 THR A C 1
ATOM 602 O O . THR A 1 82 ? -9.364 -19.170 -17.724 1.00 94.75 82 THR A O 1
ATOM 605 N N . THR A 1 83 ? -9.843 -17.057 -16.889 1.00 93.50 83 THR A N 1
ATOM 606 C CA . THR A 1 83 ? -10.396 -17.684 -15.665 1.00 93.50 83 THR A CA 1
ATOM 607 C C . THR A 1 83 ? -11.925 -17.771 -15.745 1.00 93.50 83 THR A C 1
ATOM 609 O O . THR A 1 83 ? -12.548 -18.429 -14.910 1.00 93.50 83 THR A O 1
ATOM 612 N N . VAL A 1 84 ? -12.507 -17.221 -16.754 1.00 95.56 84 VAL A N 1
ATOM 613 C CA . VAL A 1 84 ? -13.982 -17.211 -16.870 1.00 95.56 84 VAL A CA 1
ATOM 614 C C . VAL A 1 84 ? -14.481 -18.644 -17.108 1.00 95.56 84 VAL A C 1
ATOM 616 O O . VAL A 1 84 ? -13.935 -19.387 -17.927 1.00 95.56 84 VAL A O 1
ATOM 619 N N . GLY A 1 85 ? -15.498 -19.042 -16.313 1.00 96.06 85 GLY A N 1
ATOM 620 C CA . GLY A 1 85 ? -16.136 -20.375 -16.485 1.00 96.06 85 GLY A CA 1
ATOM 621 C C . GLY A 1 85 ? -15.420 -21.448 -15.661 1.00 96.06 85 GLY A C 1
ATOM 622 O O . GLY A 1 85 ? -15.817 -22.614 -15.709 1.00 96.06 85 GLY A O 1
ATOM 623 N N . HIS A 1 86 ? -14.308 -20.999 -14.979 1.00 96.00 86 HIS A N 1
ATOM 624 C CA . HIS A 1 86 ? -13.603 -22.017 -14.173 1.00 96.00 86 HIS A CA 1
ATOM 625 C C . HIS A 1 86 ? -13.960 -21.828 -12.694 1.00 96.00 86 HIS A C 1
ATOM 627 O O . HIS A 1 86 ? -14.183 -20.707 -12.229 1.00 96.00 86 HIS A O 1
ATOM 633 N N . GLU A 1 87 ? -14.013 -22.964 -11.955 1.00 94.94 87 GLU A N 1
ATOM 634 C CA . GLU A 1 87 ? -14.230 -22.897 -10.492 1.00 94.94 87 GLU A CA 1
ATOM 635 C C . GLU A 1 87 ? -12.890 -22.682 -9.767 1.00 94.94 87 GLU A C 1
ATOM 637 O O . GLU A 1 87 ? -11.891 -23.343 -10.060 1.00 94.94 87 GLU A O 1
ATOM 642 N N . PRO A 1 88 ? -12.965 -21.619 -8.866 1.00 93.38 88 PRO A N 1
ATOM 643 C CA . PRO A 1 88 ? -11.711 -21.398 -8.132 1.00 93.38 88 PRO A CA 1
ATOM 644 C C . PRO A 1 88 ? -11.391 -22.565 -7.183 1.00 93.38 88 PRO A C 1
ATOM 646 O O . PRO A 1 88 ? -12.293 -23.265 -6.713 1.00 93.38 88 PRO A O 1
ATOM 649 N N . PRO A 1 89 ? -10.133 -22.780 -6.966 1.00 93.88 89 PRO A N 1
ATOM 650 C CA . PRO A 1 89 ? -9.754 -23.853 -6.028 1.00 93.88 89 PRO A CA 1
ATOM 651 C C . PRO A 1 89 ? -10.273 -23.580 -4.610 1.00 93.88 89 PRO A C 1
ATOM 653 O O . PRO A 1 89 ? -10.486 -24.526 -3.849 1.00 93.88 89 PRO A O 1
ATOM 656 N N . SER A 1 90 ? -10.402 -22.247 -4.285 1.00 93.94 90 SER A N 1
ATOM 657 C CA . SER A 1 90 ? -10.999 -21.912 -2.976 1.00 93.94 90 SER A CA 1
ATOM 658 C C . SER A 1 90 ? -11.762 -20.586 -3.080 1.00 93.94 90 SER A C 1
ATOM 660 O O . SER A 1 90 ? -11.513 -19.775 -3.974 1.00 93.94 90 SER A O 1
ATOM 662 N N . ALA A 1 91 ? -12.822 -20.602 -2.197 1.00 93.31 91 ALA A N 1
ATOM 663 C CA . ALA A 1 91 ? -13.624 -19.355 -2.140 1.00 93.31 91 ALA A CA 1
ATOM 664 C C . ALA A 1 91 ? -13.948 -19.029 -0.676 1.00 93.31 91 ALA A C 1
ATOM 666 O O . ALA A 1 91 ? -14.147 -19.922 0.151 1.00 93.31 91 ALA A O 1
ATOM 667 N N . GLU A 1 92 ? -13.765 -17.795 -0.439 1.00 93.31 92 GLU A N 1
ATOM 668 C CA . GLU A 1 92 ? -14.085 -17.329 0.930 1.00 93.31 92 GLU A CA 1
ATOM 669 C C . GLU A 1 92 ? -15.065 -16.151 0.853 1.00 93.31 92 GLU A C 1
ATOM 671 O O . GLU A 1 92 ? -14.930 -15.259 0.013 1.00 93.31 92 GLU A O 1
ATOM 676 N N . THR A 1 93 ? -16.046 -16.125 1.821 1.00 94.50 93 THR A N 1
ATOM 677 C CA . THR A 1 93 ? -17.021 -15.012 1.865 1.00 94.50 93 THR A CA 1
ATOM 678 C C . THR A 1 93 ? -16.845 -14.231 3.176 1.00 94.50 93 THR A C 1
ATOM 680 O O . THR A 1 93 ? -16.675 -14.811 4.250 1.00 94.50 93 THR A O 1
ATOM 683 N N . PHE A 1 94 ? -16.876 -12.905 2.915 1.00 94.62 94 PHE A N 1
ATOM 684 C CA . PHE A 1 94 ? -16.694 -12.059 4.119 1.00 94.62 94 PHE A CA 1
ATOM 685 C C . PHE A 1 94 ? -17.996 -11.307 4.410 1.00 94.62 94 PHE A C 1
ATOM 687 O O . PHE A 1 94 ? -18.539 -10.609 3.552 1.00 94.62 94 PHE A O 1
ATOM 694 N N . ASP A 1 95 ? -18.515 -11.509 5.663 1.00 93.94 95 ASP A N 1
ATOM 695 C CA . ASP A 1 95 ? -19.619 -10.643 6.134 1.00 93.94 95 ASP A CA 1
ATOM 696 C C . ASP A 1 95 ? -19.050 -9.388 6.821 1.00 93.94 95 ASP A C 1
ATOM 698 O O . ASP A 1 95 ? -18.426 -9.466 7.881 1.00 93.94 95 ASP A O 1
ATOM 702 N N . THR A 1 96 ? -19.454 -8.266 6.200 1.00 93.56 96 THR A N 1
ATOM 703 C CA . THR A 1 96 ? -18.778 -7.043 6.710 1.00 93.56 96 THR A CA 1
ATOM 704 C C . THR A 1 96 ? -19.770 -6.219 7.537 1.00 93.56 96 THR A C 1
ATOM 706 O O . THR A 1 96 ? -19.547 -5.028 7.766 1.00 93.56 96 THR A O 1
ATOM 709 N N . THR A 1 97 ? -20.778 -6.914 8.040 1.00 95.50 97 THR A N 1
ATOM 710 C CA . THR A 1 97 ? -21.726 -6.186 8.905 1.00 95.50 97 THR A CA 1
ATOM 711 C C . THR A 1 97 ? -21.143 -6.096 10.325 1.00 95.50 97 THR A C 1
ATOM 713 O O . THR A 1 97 ? -20.724 -7.097 10.910 1.00 95.50 97 THR A O 1
ATOM 716 N N . PRO A 1 98 ? -21.069 -4.860 10.861 1.00 96.12 98 PRO A N 1
ATOM 717 C CA . PRO A 1 98 ? -20.509 -4.710 12.214 1.00 96.12 98 PRO A CA 1
ATOM 718 C C . PRO A 1 98 ? -21.385 -5.390 13.275 1.00 96.12 98 PRO A C 1
ATOM 720 O O . PRO A 1 98 ? -22.607 -5.472 13.130 1.00 96.12 98 PRO A O 1
ATOM 723 N N . ARG A 1 99 ? -20.583 -5.876 14.360 1.00 97.44 99 ARG A N 1
ATOM 724 C CA . ARG A 1 99 ? -21.286 -6.536 15.467 1.00 97.44 99 ARG A CA 1
ATOM 725 C C . ARG A 1 99 ? -21.175 -5.679 16.738 1.00 97.44 99 ARG A C 1
ATOM 727 O O . ARG A 1 99 ? -20.192 -4.963 16.941 1.00 97.44 99 ARG A O 1
ATOM 734 N N . PRO A 1 100 ? -22.248 -5.697 17.557 1.00 96.62 100 PRO A N 1
ATOM 735 C CA . PRO A 1 100 ? -22.216 -4.854 18.765 1.00 96.62 100 PRO A CA 1
ATOM 736 C C . PRO A 1 100 ? -21.149 -5.333 19.763 1.00 96.62 100 PRO A C 1
ATOM 738 O O . PRO A 1 100 ? -20.834 -6.524 19.833 1.00 96.62 100 PRO A O 1
ATOM 741 N N . GLY A 1 101 ? -20.582 -4.328 20.477 1.00 96.56 101 GLY A N 1
ATOM 742 C CA . GLY A 1 101 ? -19.715 -4.692 21.632 1.00 96.56 101 GLY A CA 1
ATOM 743 C C . GLY A 1 101 ? -18.254 -4.862 21.207 1.00 96.56 101 GLY A C 1
ATOM 744 O O . GLY A 1 101 ? -17.407 -5.157 22.053 1.00 96.56 101 GLY A O 1
ATOM 745 N N . LEU A 1 102 ? -17.966 -4.719 19.859 1.00 98.25 102 LEU A N 1
ATOM 746 C CA . LEU A 1 102 ? -16.551 -4.837 19.441 1.00 98.25 102 LEU A CA 1
ATOM 747 C C . LEU A 1 102 ? -16.043 -3.463 18.996 1.00 98.25 102 LEU A C 1
ATOM 749 O O . LEU A 1 102 ? -16.806 -2.629 18.503 1.00 98.25 102 LEU A O 1
ATOM 753 N N . PRO A 1 103 ? -14.694 -3.238 19.240 1.00 98.12 103 PRO A N 1
ATOM 754 C CA . PRO A 1 103 ? -14.160 -1.938 18.812 1.00 98.12 103 PRO A CA 1
ATOM 755 C C . PRO A 1 103 ? -14.093 -1.824 17.279 1.00 98.12 103 PRO A C 1
ATOM 757 O O . PRO A 1 103 ? -13.860 -2.814 16.580 1.00 98.12 103 PRO A O 1
ATOM 760 N N . GLY A 1 104 ? -14.352 -0.587 16.837 1.00 98.56 104 GLY A N 1
ATOM 761 C CA . GLY A 1 104 ? -14.219 -0.326 15.383 1.00 98.56 104 GLY A CA 1
ATOM 762 C C . GLY A 1 104 ? -12.759 -0.052 14.983 1.00 98.56 104 GLY A C 1
ATOM 763 O O . GLY A 1 104 ? -12.043 0.681 15.669 1.00 98.56 104 GLY A O 1
ATOM 764 N N . VAL A 1 105 ? -12.406 -0.688 13.831 1.00 98.62 105 VAL A N 1
ATOM 765 C CA . VAL A 1 105 ? -11.029 -0.438 13.373 1.00 98.62 105 VAL A CA 1
ATOM 766 C C . VAL A 1 105 ? -11.050 -0.108 11.876 1.00 98.62 105 VAL A C 1
ATOM 768 O O . VAL A 1 105 ? -11.879 -0.620 11.120 1.00 98.62 105 VAL A O 1
ATOM 771 N N . VAL A 1 106 ? -10.036 0.822 11.499 1.00 98.69 106 VAL A N 1
ATOM 772 C CA . VAL A 1 106 ? -9.883 1.117 10.059 1.00 98.69 106 VAL A CA 1
ATOM 773 C C . VAL A 1 106 ? -8.413 0.909 9.676 1.00 98.69 106 VAL A C 1
ATOM 775 O O . VAL A 1 106 ? -7.528 0.888 10.534 1.00 98.69 106 VAL A O 1
ATOM 778 N N . SER A 1 107 ? -8.230 0.695 8.412 1.00 98.06 107 SER A N 1
ATOM 779 C CA . SER A 1 107 ? -6.849 0.721 7.884 1.00 98.06 107 SER A CA 1
ATOM 780 C C . SER A 1 107 ? -6.693 1.916 6.932 1.00 98.06 107 SER A C 1
ATOM 782 O O . SER A 1 107 ? -7.642 2.323 6.259 1.00 98.06 107 SER A O 1
ATOM 784 N N . VAL A 1 108 ? -5.456 2.509 7.040 1.00 97.50 108 VAL A N 1
ATOM 785 C CA . VAL A 1 108 ? -5.174 3.634 6.125 1.00 97.50 108 VAL A CA 1
ATOM 786 C C . VAL A 1 108 ? -3.904 3.324 5.326 1.00 97.50 108 VAL A C 1
ATOM 788 O O . VAL A 1 108 ? -2.823 3.133 5.889 1.00 97.50 108 VAL A O 1
ATOM 791 N N . PHE A 1 109 ? -4.110 3.315 3.956 1.00 94.88 109 PHE A N 1
ATOM 792 C CA . PHE A 1 109 ? -2.957 3.030 3.085 1.00 94.88 109 PHE A CA 1
ATOM 793 C C . PHE A 1 109 ? -2.457 4.349 2.480 1.00 94.88 109 PHE A C 1
ATOM 795 O O . PHE A 1 109 ? -3.096 4.932 1.602 1.00 94.88 109 PHE A O 1
ATOM 802 N N . HIS A 1 110 ? -1.314 4.736 3.044 1.00 93.75 110 HIS A N 1
ATOM 803 C CA . HIS A 1 110 ? -0.680 5.925 2.422 1.00 93.75 110 HIS A CA 1
ATOM 804 C C . HIS A 1 110 ? 0.067 5.544 1.139 1.00 93.75 110 HIS A C 1
ATOM 806 O O . HIS A 1 110 ? 0.942 4.675 1.143 1.00 93.75 110 HIS A O 1
ATOM 812 N N . MET A 1 111 ? -0.326 6.220 0.115 1.00 89.94 111 MET A N 1
ATOM 813 C CA . MET A 1 111 ? 0.292 5.883 -1.188 1.00 89.94 111 MET A CA 1
ATOM 814 C C . MET A 1 111 ? 0.727 7.176 -1.882 1.00 89.94 111 MET A C 1
ATOM 816 O O . MET A 1 111 ? 0.078 8.217 -1.757 1.00 89.94 111 MET A O 1
ATOM 820 N N . SER A 1 112 ? 1.820 7.017 -2.604 1.00 86.00 112 SER A N 1
ATOM 821 C CA . SER A 1 112 ? 2.399 8.231 -3.222 1.00 86.00 112 SER A CA 1
ATOM 822 C C . SER A 1 112 ? 1.633 8.581 -4.505 1.00 86.00 112 SER A C 1
ATOM 824 O O . SER A 1 112 ? 1.382 7.724 -5.356 1.00 86.00 112 SER A O 1
ATOM 826 N N . SER A 1 113 ? 1.237 9.822 -4.479 1.00 88.06 113 SER A N 1
ATOM 827 C CA . SER A 1 113 ? 0.725 10.355 -5.762 1.00 88.06 113 SER A CA 1
ATOM 828 C C . SER A 1 113 ? 1.869 11.016 -6.545 1.00 88.06 113 SER A C 1
ATOM 830 O O . SER A 1 113 ? 2.724 11.698 -5.977 1.00 88.06 113 SER A O 1
ATOM 832 N N . LEU A 1 114 ? 1.776 10.813 -7.862 1.00 84.50 114 LEU A N 1
ATOM 833 C CA . LEU A 1 114 ? 2.881 11.402 -8.663 1.00 84.50 114 LEU A CA 1
ATOM 834 C C . LEU A 1 114 ? 2.421 12.711 -9.306 1.00 84.50 114 LEU A C 1
ATOM 836 O O . LEU A 1 114 ? 3.062 13.204 -10.237 1.00 84.50 114 LEU A O 1
ATOM 840 N N . GLU A 1 115 ? 1.343 13.208 -8.815 1.00 86.50 115 GLU A N 1
ATOM 841 C CA . GLU A 1 115 ? 0.764 14.418 -9.439 1.00 86.50 115 GLU A CA 1
ATOM 842 C C . GLU A 1 115 ? 1.777 15.570 -9.397 1.00 86.50 115 GLU A C 1
ATOM 844 O O . GLU A 1 115 ? 1.905 16.309 -10.376 1.00 86.50 115 GLU A O 1
ATOM 849 N N . LEU A 1 116 ? 2.451 15.707 -8.362 1.00 83.25 116 LEU A N 1
ATOM 850 C CA . LEU A 1 116 ? 3.392 16.845 -8.277 1.00 83.25 116 LEU A CA 1
ATOM 851 C C . LEU A 1 116 ? 4.485 16.736 -9.343 1.00 83.25 116 LEU A C 1
ATOM 853 O O . LEU A 1 116 ? 4.949 17.760 -9.850 1.00 83.25 116 LEU A O 1
ATOM 857 N N . TYR A 1 117 ? 4.809 15.494 -9.703 1.00 81.44 117 TYR A N 1
ATOM 858 C CA . TYR A 1 117 ? 5.948 15.336 -10.642 1.00 81.44 117 TYR A CA 1
ATOM 859 C C . TYR A 1 117 ? 5.447 15.179 -12.077 1.00 81.44 117 TYR A C 1
ATOM 861 O O . TYR A 1 117 ? 6.139 15.585 -13.014 1.00 81.44 117 TYR A O 1
ATOM 869 N N . ARG A 1 118 ? 4.201 14.747 -12.211 1.00 81.06 118 ARG A N 1
ATOM 870 C CA . ARG A 1 118 ? 3.848 14.349 -13.596 1.00 81.06 118 ARG A CA 1
ATOM 871 C C . ARG A 1 118 ? 2.556 15.052 -14.011 1.00 81.06 118 ARG A C 1
ATOM 873 O O . ARG A 1 118 ? 2.113 14.906 -15.152 1.00 81.06 118 ARG A O 1
ATOM 880 N N . GLY A 1 119 ? 2.122 15.847 -13.080 1.00 83.31 119 GLY A N 1
ATOM 881 C CA . GLY A 1 119 ? 0.928 16.637 -13.442 1.00 83.31 119 GLY A CA 1
ATOM 882 C C . GLY A 1 119 ? -0.381 15.930 -13.056 1.00 83.31 119 GLY A C 1
ATOM 883 O O . GLY A 1 119 ? -0.406 14.728 -12.785 1.00 83.31 119 GLY A O 1
ATOM 884 N N . PRO A 1 120 ? -1.462 16.588 -13.037 1.00 82.56 120 PRO A N 1
ATOM 885 C CA . PRO A 1 120 ? -2.760 16.109 -12.534 1.00 82.56 120 PRO A CA 1
ATOM 886 C C . PRO A 1 120 ? -3.428 15.130 -13.501 1.00 82.56 120 PRO A C 1
ATOM 888 O O . PRO A 1 120 ? -4.341 14.404 -13.101 1.00 82.56 120 PRO A O 1
ATOM 891 N N . TYR A 1 121 ? -2.900 15.065 -14.763 1.00 80.75 121 TYR A N 1
ATOM 892 C CA . TYR A 1 121 ? -3.575 14.157 -15.721 1.00 80.75 121 TYR A CA 1
ATOM 893 C C . TYR A 1 121 ? -2.741 12.892 -15.921 1.00 80.75 121 TYR A C 1
ATOM 895 O O . TYR A 1 121 ? -3.020 12.103 -16.827 1.00 80.75 121 TYR A O 1
ATOM 903 N N . THR A 1 122 ? -1.712 12.746 -14.996 1.00 82.81 122 THR A N 1
ATOM 904 C CA . THR A 1 122 ? -0.823 11.582 -15.193 1.00 82.81 122 THR A CA 1
ATOM 905 C C . THR A 1 122 ? -1.575 10.274 -14.907 1.00 82.81 122 THR A C 1
ATOM 907 O O . THR A 1 122 ? -2.451 10.216 -14.041 1.00 82.81 122 THR A O 1
ATOM 910 N N . LYS A 1 123 ? -1.247 9.260 -15.782 1.00 83.88 123 LYS A N 1
ATOM 911 C CA . LYS A 1 123 ? -1.821 7.905 -15.550 1.00 83.88 123 LYS A CA 1
ATOM 912 C C . LYS A 1 123 ? -0.751 6.972 -14.978 1.00 83.88 123 LYS A C 1
ATOM 914 O O . LYS A 1 123 ? -0.974 5.763 -14.879 1.00 83.88 123 LYS A O 1
ATOM 919 N N . VAL A 1 124 ? 0.245 7.629 -14.557 1.00 83.06 124 VAL A N 1
ATOM 920 C CA . VAL A 1 124 ? 1.369 6.822 -14.036 1.00 83.06 124 VAL A CA 1
ATOM 921 C C . VAL A 1 124 ? 1.303 6.860 -12.501 1.00 83.06 124 VAL A C 1
ATOM 923 O O . VAL A 1 124 ? 1.030 7.900 -11.897 1.00 83.06 124 VAL A O 1
ATOM 926 N N . GLY A 1 125 ? 1.527 5.684 -11.945 1.00 82.94 125 GLY A N 1
ATOM 927 C CA . GLY A 1 125 ? 1.592 5.613 -10.456 1.00 82.94 125 GLY A CA 1
ATOM 928 C C . GLY A 1 125 ? 0.419 4.809 -9.903 1.00 82.94 125 GLY A C 1
ATOM 929 O O . GLY A 1 125 ? -0.370 4.222 -10.646 1.00 82.94 125 GLY A O 1
ATOM 930 N N . THR A 1 126 ? 0.413 4.755 -8.545 1.00 87.69 126 THR A N 1
ATOM 931 C CA . THR A 1 126 ? -0.693 4.058 -7.855 1.00 87.69 126 THR A CA 1
ATOM 932 C C . THR A 1 126 ? -1.979 4.895 -7.943 1.00 87.69 126 THR A C 1
ATOM 934 O O . THR A 1 126 ? -1.967 6.109 -7.729 1.00 87.69 126 THR A O 1
ATOM 937 N N . ALA A 1 127 ? -3.037 4.176 -8.334 1.00 90.44 127 ALA A N 1
ATOM 938 C CA . ALA A 1 127 ? -4.292 4.925 -8.550 1.00 90.44 127 ALA A CA 1
ATOM 939 C C . ALA A 1 127 ? -5.434 4.245 -7.787 1.00 90.44 127 ALA A C 1
ATOM 941 O O . ALA A 1 127 ? -5.444 3.026 -7.601 1.00 90.44 127 ALA A O 1
ATOM 942 N N . VAL A 1 128 ? -6.296 5.149 -7.293 1.00 94.19 128 VAL A N 1
ATOM 943 C CA . VAL A 1 128 ? -7.584 4.636 -6.773 1.00 94.19 128 VAL A CA 1
ATOM 944 C C . VAL A 1 128 ? -8.669 4.846 -7.836 1.00 94.19 128 VAL A C 1
ATOM 946 O O . VAL A 1 128 ? -8.954 5.973 -8.248 1.00 94.19 128 VAL A O 1
ATOM 949 N N . TYR A 1 129 ? -9.202 3.701 -8.412 1.00 92.56 129 TYR A N 1
ATOM 950 C CA . TYR A 1 129 ? -10.207 3.719 -9.495 1.00 92.56 129 TYR A CA 1
ATOM 951 C C . TYR A 1 129 ? -9.705 4.557 -10.670 1.00 92.56 129 TYR A C 1
ATOM 953 O O . TYR A 1 129 ? -10.477 5.290 -11.293 1.00 92.56 129 TYR A O 1
ATOM 961 N N . GLY A 1 130 ? -8.335 4.456 -10.897 1.00 89.62 130 GLY A N 1
ATOM 962 C CA . GLY A 1 130 ? -7.765 5.075 -12.119 1.00 89.62 130 GLY A CA 1
ATOM 963 C C . GLY A 1 130 ? -7.350 6.533 -11.884 1.00 89.62 130 GLY A C 1
ATOM 964 O O . GLY A 1 130 ? -6.821 7.167 -12.799 1.00 89.62 130 GLY A O 1
ATOM 965 N N . ILE A 1 131 ? -7.659 7.016 -10.632 1.00 90.31 131 ILE A N 1
ATOM 966 C CA . ILE A 1 131 ? -7.317 8.432 -10.383 1.00 90.31 131 ILE A CA 1
ATOM 967 C C . ILE A 1 131 ? -5.974 8.472 -9.635 1.00 90.31 131 ILE A C 1
ATOM 969 O O . ILE A 1 131 ? -5.825 7.901 -8.552 1.00 90.31 131 ILE A O 1
ATOM 973 N N . THR A 1 132 ? -4.990 9.245 -10.157 1.00 88.94 132 THR A N 1
ATOM 974 C CA . THR A 1 132 ? -3.608 9.208 -9.609 1.00 88.94 132 THR A CA 1
ATOM 975 C C . THR A 1 132 ? -3.306 10.519 -8.881 1.00 88.94 132 THR A C 1
ATOM 977 O O . THR A 1 132 ? -2.225 10.670 -8.307 1.00 88.94 132 THR A O 1
ATOM 980 N N . ARG A 1 133 ? -4.278 11.344 -8.724 1.00 89.31 133 ARG A N 1
ATOM 981 C CA . ARG A 1 133 ? -3.998 12.671 -8.142 1.00 89.31 133 ARG A CA 1
ATOM 982 C C . ARG A 1 133 ? -4.003 12.572 -6.609 1.00 89.31 133 ARG A C 1
ATOM 984 O O . ARG A 1 133 ? -4.586 11.651 -6.033 1.00 89.31 133 ARG A O 1
ATOM 991 N N . ALA A 1 134 ? -3.255 13.573 -6.044 1.00 90.06 134 ALA A N 1
ATOM 992 C CA . ALA A 1 134 ? -3.420 13.697 -4.583 1.00 90.06 134 ALA A CA 1
ATOM 993 C C . ALA A 1 134 ? -4.863 14.089 -4.226 1.00 90.06 134 ALA A C 1
ATOM 995 O O . ALA A 1 134 ? -5.503 14.877 -4.926 1.00 90.06 134 ALA A O 1
ATOM 996 N N . ALA A 1 135 ? -5.343 13.496 -3.195 1.00 91.12 135 ALA A N 1
ATOM 997 C CA . ALA A 1 135 ? -6.760 13.739 -2.825 1.00 91.12 135 ALA A CA 1
ATOM 998 C C . ALA A 1 135 ? -6.953 13.402 -1.339 1.00 91.12 135 ALA A C 1
ATOM 1000 O O . ALA A 1 135 ? -6.118 12.734 -0.723 1.00 91.12 135 ALA A O 1
ATOM 1001 N N . PRO A 1 136 ? -8.079 14.006 -0.794 1.00 91.50 136 PRO A N 1
ATOM 1002 C CA . PRO A 1 136 ? -8.423 13.474 0.533 1.00 91.50 136 PRO A CA 1
ATOM 1003 C C . PRO A 1 136 ? -8.704 11.966 0.492 1.00 91.50 136 PRO A C 1
ATOM 1005 O O . PRO A 1 136 ? -8.782 11.370 -0.585 1.00 91.50 136 PRO A O 1
ATOM 1008 N N . PRO A 1 137 ? -8.810 11.313 1.759 1.00 94.88 137 PRO A N 1
ATOM 1009 C CA . PRO A 1 137 ? -8.862 9.847 1.763 1.00 94.88 137 PRO A CA 1
ATOM 1010 C C . PRO A 1 137 ? -10.149 9.313 1.115 1.00 94.88 137 PRO A C 1
ATOM 1012 O O . PRO A 1 137 ? -11.229 9.880 1.294 1.00 94.88 137 PRO A O 1
ATOM 1015 N N . TRP A 1 138 ? -9.944 8.328 0.304 1.00 97.25 138 TRP A N 1
ATOM 1016 C CA . TRP A 1 138 ? -11.099 7.524 -0.156 1.00 97.25 138 TRP A CA 1
ATOM 1017 C C . TRP A 1 138 ? -11.497 6.491 0.907 1.00 97.25 138 TRP A C 1
ATOM 1019 O O . TRP A 1 138 ? -10.649 5.809 1.488 1.00 97.25 138 TRP A O 1
ATOM 1029 N N . VAL A 1 139 ? -12.770 6.471 1.103 1.00 98.00 139 VAL A N 1
ATOM 1030 C CA . VAL A 1 139 ? -13.237 5.422 2.038 1.00 98.00 139 VAL A CA 1
ATOM 1031 C C . VAL A 1 139 ? -13.777 4.241 1.214 1.00 98.00 139 VAL A C 1
ATOM 1033 O O . VAL A 1 139 ? -14.751 4.373 0.469 1.00 98.00 139 VAL A O 1
ATOM 1036 N N . LEU A 1 140 ? -13.080 3.184 1.428 1.00 97.56 140 LEU A N 1
ATOM 1037 C CA . LEU A 1 140 ? -13.447 2.003 0.611 1.00 97.56 140 LEU A CA 1
ATOM 1038 C C . LEU A 1 140 ? -13.972 0.900 1.536 1.00 97.56 140 LEU A C 1
ATOM 1040 O O . LEU A 1 140 ? -13.597 0.818 2.708 1.00 97.56 140 LEU A O 1
ATOM 1044 N N . GLU A 1 141 ? -14.892 0.182 0.879 1.00 95.38 141 GLU A N 1
ATOM 1045 C CA . GLU A 1 141 ? -15.129 -1.114 1.554 1.00 95.38 141 GLU A CA 1
ATOM 1046 C C . GLU A 1 141 ? -13.885 -2.017 1.498 1.00 95.38 141 GLU A C 1
ATOM 1048 O O . GLU A 1 141 ? -13.158 -2.041 0.503 1.00 95.38 141 GLU A O 1
ATOM 1053 N N . PRO A 1 142 ? -13.730 -2.753 2.525 1.00 93.56 142 PRO A N 1
ATOM 1054 C CA . PRO A 1 142 ? -12.486 -3.540 2.583 1.00 93.56 142 PRO A CA 1
ATOM 1055 C C . PRO A 1 142 ? -12.366 -4.509 1.403 1.00 93.56 142 PRO A C 1
ATOM 1057 O O . PRO A 1 142 ? -11.252 -4.759 0.933 1.00 93.56 142 PRO A O 1
ATOM 1060 N N . THR A 1 143 ? -13.492 -4.978 0.851 1.00 94.56 143 THR A N 1
ATOM 1061 C CA . THR A 1 143 ? -13.393 -5.939 -0.275 1.00 94.56 143 THR A CA 1
ATOM 1062 C C . THR A 1 143 ? -13.068 -5.205 -1.582 1.00 94.56 143 THR A C 1
ATOM 1064 O O . THR A 1 143 ? -12.602 -5.830 -2.536 1.00 94.56 143 THR A O 1
ATOM 1067 N N . GLU A 1 144 ? -13.334 -3.862 -1.537 1.00 96.56 144 GLU A N 1
ATOM 1068 C CA . GLU A 1 144 ? -12.953 -3.111 -2.757 1.00 96.56 144 GLU A CA 1
ATOM 1069 C C . GLU A 1 144 ? -11.440 -3.169 -3.001 1.00 96.56 144 GLU A C 1
ATOM 1071 O O . GLU A 1 144 ? -11.003 -3.126 -4.153 1.00 96.56 144 GLU A O 1
ATOM 1076 N N . LEU A 1 145 ? -10.671 -3.176 -1.915 1.00 94.31 145 LEU A N 1
ATOM 1077 C CA . LEU A 1 145 ? -9.214 -3.336 -2.103 1.00 94.31 145 LEU A CA 1
ATOM 1078 C C . LEU A 1 145 ? -8.885 -4.655 -2.809 1.00 94.31 145 LEU A C 1
ATOM 1080 O O . LEU A 1 145 ? -8.046 -4.672 -3.712 1.00 94.31 145 LEU A O 1
ATOM 1084 N N . LEU A 1 146 ? -9.636 -5.777 -2.438 1.00 93.56 146 LEU A N 1
ATOM 1085 C CA . LEU A 1 146 ? -9.383 -7.099 -3.075 1.00 93.56 146 LEU A CA 1
ATOM 1086 C C . LEU A 1 146 ? -9.828 -7.084 -4.537 1.00 93.56 146 LEU A C 1
ATOM 1088 O O . LEU A 1 146 ? -9.312 -7.865 -5.340 1.00 93.56 146 LEU A O 1
ATOM 1092 N N . ASP A 1 147 ? -10.721 -6.108 -4.864 1.00 93.25 147 ASP A N 1
ATOM 1093 C CA . ASP A 1 147 ? -11.256 -6.060 -6.242 1.00 93.25 147 ASP A CA 1
ATOM 1094 C C . ASP A 1 147 ? -10.373 -5.184 -7.136 1.00 93.25 147 ASP A C 1
ATOM 1096 O O . ASP A 1 147 ? -10.658 -5.033 -8.326 1.00 93.25 147 ASP A O 1
ATOM 1100 N N . GLY A 1 148 ? -9.340 -4.561 -6.505 1.00 93.25 148 GLY A N 1
ATOM 1101 C CA . GLY A 1 148 ? -8.408 -3.796 -7.376 1.00 93.25 148 GLY A CA 1
ATOM 1102 C C . GLY A 1 148 ? -8.740 -2.305 -7.381 1.00 93.25 148 GLY A C 1
ATOM 1103 O O . GLY A 1 148 ? -8.456 -1.623 -8.368 1.00 93.25 148 GLY A O 1
ATOM 1104 N N . ALA A 1 149 ? -9.434 -1.884 -6.299 1.00 95.38 149 ALA A N 1
ATOM 1105 C CA . ALA A 1 149 ? -9.760 -0.440 -6.285 1.00 95.38 149 ALA A CA 1
ATOM 1106 C C . ALA A 1 149 ? -8.476 0.397 -6.332 1.00 95.38 149 ALA A C 1
ATOM 1108 O O . ALA A 1 149 ? -8.481 1.499 -6.885 1.00 95.38 149 ALA A O 1
ATOM 1109 N N . ILE A 1 150 ? -7.432 -0.120 -5.694 1.00 93.19 150 ILE A N 1
ATOM 1110 C CA . ILE A 1 150 ? -6.100 0.498 -5.844 1.00 93.19 150 ILE A CA 1
ATOM 1111 C C . ILE A 1 150 ? -5.253 -0.381 -6.772 1.00 93.19 150 ILE A C 1
ATOM 1113 O O . ILE A 1 150 ? -5.027 -1.563 -6.506 1.00 93.19 150 ILE A O 1
ATOM 1117 N N . ALA A 1 151 ? -4.826 0.285 -7.870 1.00 89.12 151 ALA A N 1
ATOM 1118 C CA . ALA A 1 151 ? -4.137 -0.551 -8.869 1.00 89.12 151 ALA A CA 1
ATOM 1119 C C . ALA A 1 151 ? -2.977 0.231 -9.487 1.00 89.12 151 ALA A C 1
ATOM 1121 O O . ALA A 1 151 ? -2.599 1.295 -8.991 1.00 89.12 151 ALA A O 1
ATOM 1122 N N . GLN A 1 152 ? -2.307 -0.469 -10.525 1.00 83.19 152 GLN A N 1
ATOM 1123 C CA . GLN A 1 152 ? -1.188 -0.010 -11.373 1.00 83.19 152 GLN A CA 1
ATOM 1124 C C . GLN A 1 152 ? 0.159 -0.430 -10.787 1.00 83.19 152 GLN A C 1
ATOM 1126 O O . GLN A 1 152 ? 0.499 -1.615 -10.812 1.00 83.19 152 GLN A O 1
ATOM 1131 N N . ILE A 1 153 ? 0.702 0.474 -9.957 1.00 73.69 153 ILE A N 1
ATOM 1132 C CA . ILE A 1 153 ? 2.074 0.115 -9.536 1.00 73.69 153 ILE A CA 1
ATOM 1133 C C . ILE A 1 153 ? 1.975 -0.649 -8.206 1.00 73.69 153 ILE A C 1
ATOM 1135 O O . ILE A 1 153 ? 1.269 -0.239 -7.282 1.00 73.69 153 ILE A O 1
ATOM 1139 N N . ARG A 1 154 ? 1.925 -2.093 -8.343 1.00 76.62 154 ARG A N 1
ATOM 1140 C CA . ARG A 1 154 ? 1.953 -3.024 -7.194 1.00 76.62 154 ARG A CA 1
ATOM 1141 C C . ARG A 1 154 ? 0.538 -3.482 -6.831 1.00 76.62 154 ARG A C 1
ATOM 1143 O O . ARG A 1 154 ? 0.196 -3.593 -5.651 1.00 76.62 154 ARG A O 1
ATOM 1150 N N . THR A 1 155 ? -0.303 -3.579 -7.926 1.00 87.06 155 THR A N 1
ATOM 1151 C CA . THR A 1 155 ? -1.716 -3.973 -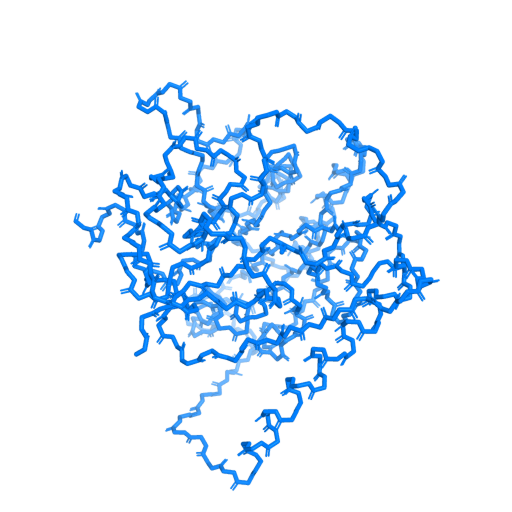7.739 1.00 87.06 155 THR A CA 1
ATOM 1152 C C . THR A 1 155 ? -1.808 -5.259 -6.906 1.00 87.06 155 THR A C 1
ATOM 1154 O O . THR A 1 155 ? -2.672 -5.362 -6.032 1.00 87.06 155 THR A O 1
ATOM 1157 N N . ARG A 1 156 ? -0.868 -6.051 -7.137 1.00 84.25 156 ARG A N 1
ATOM 1158 C CA . ARG A 1 156 ? -0.967 -7.354 -6.443 1.00 84.25 156 ARG A CA 1
ATOM 1159 C C . ARG A 1 156 ? -0.796 -7.186 -4.926 1.00 84.25 156 ARG A C 1
ATOM 1161 O O . ARG A 1 156 ? -1.413 -7.922 -4.153 1.00 84.25 156 ARG A O 1
ATOM 1168 N N . MET A 1 157 ? 0.058 -6.263 -4.543 1.00 84.06 157 MET A N 1
ATOM 1169 C CA . MET A 1 157 ? 0.251 -6.086 -3.084 1.00 84.06 157 MET A CA 1
ATOM 1170 C C . MET A 1 157 ? -1.045 -5.608 -2.410 1.00 84.06 157 MET A C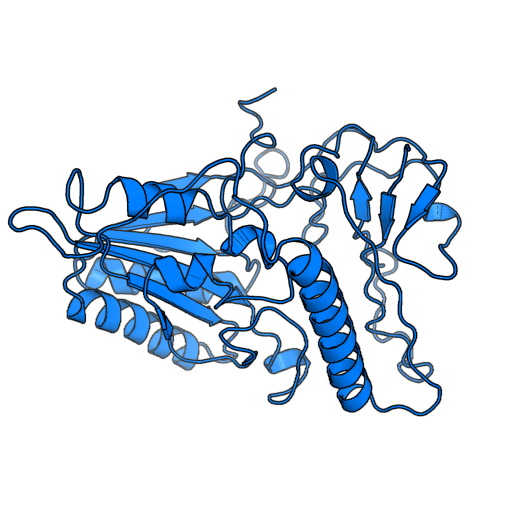 1
ATOM 1172 O O . MET A 1 157 ? -1.274 -5.910 -1.238 1.00 84.06 157 MET A O 1
ATOM 1176 N N . TYR A 1 158 ? -1.890 -4.975 -3.095 1.00 90.12 158 TYR A N 1
ATOM 1177 C CA . TYR A 1 158 ? -3.160 -4.510 -2.487 1.00 90.12 158 TYR A CA 1
ATOM 1178 C C . TYR A 1 158 ? -4.251 -5.579 -2.627 1.00 90.12 158 TYR A C 1
ATOM 1180 O O . TYR A 1 158 ? -5.002 -5.816 -1.678 1.00 90.12 158 TYR A O 1
ATOM 1188 N N . THR A 1 159 ? -4.308 -6.278 -3.809 1.00 91.50 159 THR A N 1
ATOM 1189 C CA . THR A 1 159 ? -5.437 -7.212 -4.016 1.00 91.50 159 THR A CA 1
ATOM 1190 C C . THR A 1 159 ? -5.225 -8.499 -3.212 1.00 91.50 159 THR A C 1
ATOM 1192 O O . THR A 1 159 ? -6.177 -9.249 -2.987 1.00 91.50 159 THR A O 1
ATOM 1195 N N . ASN A 1 160 ? -3.910 -8.686 -2.744 1.00 88.50 160 ASN A N 1
ATOM 1196 C CA . ASN A 1 160 ? -3.617 -9.863 -1.890 1.00 88.50 160 ASN A CA 1
ATOM 1197 C C . ASN A 1 160 ? -2.950 -9.417 -0.584 1.00 88.50 160 ASN A C 1
ATOM 1199 O O . ASN A 1 160 ? -2.117 -10.138 -0.032 1.00 88.50 160 ASN A O 1
ATOM 1203 N N . ASN A 1 161 ? -3.430 -8.323 -0.147 1.00 90.06 161 ASN A N 1
ATOM 1204 C CA . ASN A 1 161 ? -2.773 -7.708 1.035 1.00 90.06 161 ASN A CA 1
ATOM 1205 C C . ASN A 1 161 ? -3.110 -8.507 2.298 1.00 90.06 161 ASN A C 1
ATOM 1207 O O . ASN A 1 161 ? -4.276 -8.652 2.671 1.00 90.06 161 ASN A O 1
ATOM 1211 N N . PRO A 1 162 ? -2.053 -9.028 2.994 1.00 89.69 162 PRO A N 1
ATOM 1212 C CA . PRO A 1 162 ? -2.279 -9.878 4.176 1.00 89.69 162 PRO A CA 1
ATOM 1213 C C . PRO A 1 162 ? -2.934 -9.092 5.323 1.00 89.69 162 PRO A C 1
ATOM 1215 O O . PRO A 1 162 ? -3.732 -9.663 6.071 1.00 89.69 162 PRO A O 1
ATOM 1218 N N . LEU A 1 163 ? -2.562 -7.879 5.413 1.00 92.06 163 LEU A N 1
ATOM 1219 C CA . LEU A 1 163 ? -3.198 -7.080 6.477 1.00 92.06 163 LEU A CA 1
ATOM 1220 C C . LEU A 1 163 ? -4.710 -6.953 6.247 1.00 92.06 163 LEU A C 1
ATOM 1222 O O . LEU A 1 163 ? -5.489 -7.184 7.175 1.00 92.06 163 LEU A O 1
ATOM 1226 N N . ASN A 1 164 ? -5.080 -6.589 5.021 1.00 94.94 164 ASN A N 1
ATOM 1227 C CA . ASN A 1 164 ? -6.522 -6.463 4.731 1.00 94.94 164 ASN A CA 1
ATOM 1228 C C . ASN A 1 164 ? -7.271 -7.780 4.958 1.00 94.94 164 ASN A C 1
ATOM 1230 O O . ASN A 1 164 ? -8.346 -7.775 5.560 1.00 94.94 164 ASN A O 1
ATOM 1234 N N . LEU A 1 165 ? -6.664 -8.881 4.523 1.00 94.81 165 LEU A N 1
ATOM 1235 C CA . LEU A 1 165 ? -7.355 -10.183 4.672 1.00 94.81 165 LEU A CA 1
ATOM 1236 C C . LEU A 1 165 ? -7.467 -10.560 6.151 1.00 94.81 165 LEU A C 1
ATOM 1238 O O . LEU A 1 165 ? -8.508 -11.069 6.574 1.00 94.81 165 LEU A O 1
ATOM 1242 N N . LYS A 1 166 ? -6.395 -10.254 6.914 1.00 94.88 166 LYS A N 1
ATOM 1243 C CA . LYS A 1 166 ? -6.477 -10.583 8.354 1.00 94.88 166 LYS A CA 1
ATOM 1244 C C . LYS A 1 166 ? -7.556 -9.732 9.043 1.00 94.88 166 LYS A C 1
ATOM 1246 O O . LYS A 1 166 ? -8.305 -10.250 9.875 1.00 94.88 166 LYS A O 1
ATOM 1251 N N . LEU A 1 167 ? -7.619 -8.467 8.669 1.00 96.75 167 LEU A N 1
ATOM 1252 C CA . LEU A 1 167 ? -8.663 -7.615 9.279 1.00 96.75 167 LEU A CA 1
ATOM 1253 C C . LEU A 1 167 ? -10.066 -8.070 8.866 1.00 96.75 167 LEU A C 1
ATOM 1255 O O . LEU A 1 167 ? -10.982 -8.057 9.692 1.00 96.75 167 LEU A O 1
ATOM 1259 N N . LEU A 1 168 ? -10.185 -8.525 7.611 1.00 97.44 168 LEU A N 1
ATOM 1260 C CA . LEU A 1 168 ? -11.514 -9.023 7.177 1.00 97.44 168 LEU A CA 1
ATOM 1261 C C . LEU A 1 168 ? -11.885 -10.293 7.945 1.00 97.44 168 LEU A C 1
ATOM 1263 O O . LEU A 1 168 ? -13.032 -10.432 8.376 1.00 97.44 168 LEU A O 1
ATOM 1267 N N . ARG A 1 169 ? -10.915 -11.192 8.175 1.00 97.19 169 ARG A N 1
ATOM 1268 C CA . ARG A 1 169 ? -11.227 -12.474 8.849 1.00 97.19 169 ARG A CA 1
ATOM 1269 C C . ARG A 1 169 ? -11.507 -12.238 10.333 1.00 97.19 169 ARG A C 1
ATOM 1271 O O . ARG A 1 169 ? -12.234 -13.019 10.950 1.00 97.19 169 ARG A O 1
ATOM 1278 N N . GLY A 1 170 ? -10.960 -11.144 10.857 1.00 97.38 170 GLY A N 1
ATOM 1279 C CA . GLY A 1 170 ? -11.184 -10.859 12.288 1.00 97.38 170 GLY A CA 1
ATOM 1280 C C . GLY A 1 170 ? -12.449 -10.017 12.506 1.00 97.38 170 GLY A C 1
ATOM 1281 O O . GLY A 1 170 ? -12.843 -9.799 13.653 1.00 97.38 170 GLY A O 1
ATOM 1282 N N . HIS A 1 171 ? -13.004 -9.533 11.429 1.00 98.31 171 HIS A N 1
ATOM 1283 C CA . HIS A 1 171 ? -14.209 -8.695 11.573 1.00 98.31 171 HIS A CA 1
ATOM 1284 C C . HIS A 1 171 ? -15.358 -9.485 12.218 1.00 98.31 171 HIS A C 1
ATOM 1286 O O . HIS A 1 171 ? -15.647 -10.620 11.832 1.00 98.31 171 HIS A O 1
ATOM 1292 N N . GLY A 1 172 ? -16.055 -8.793 13.279 1.00 97.69 172 GLY A N 1
ATOM 1293 C CA . GLY A 1 172 ? -17.209 -9.412 13.964 1.00 97.69 172 GLY A CA 1
ATOM 1294 C C . GLY A 1 172 ? -16.788 -10.425 15.031 1.00 97.69 172 GLY A C 1
ATOM 1295 O O . GLY A 1 172 ? -17.650 -11.054 15.650 1.00 97.69 172 GLY A O 1
ATOM 1296 N N . ILE A 1 173 ? -15.357 -10.682 15.131 1.00 97.56 173 ILE A N 1
ATOM 1297 C CA . ILE A 1 173 ? -14.863 -11.641 16.150 1.00 97.56 173 ILE A CA 1
ATOM 1298 C C . ILE A 1 173 ? -13.982 -10.868 17.137 1.00 97.56 173 ILE A C 1
ATOM 1300 O O . ILE A 1 173 ? -14.308 -10.805 18.325 1.00 97.56 173 ILE A O 1
ATOM 1304 N N . ASP A 1 174 ? -12.937 -10.238 16.579 1.00 97.81 174 ASP A N 1
ATOM 1305 C CA . ASP A 1 174 ? -12.002 -9.526 17.479 1.00 97.81 174 ASP A CA 1
ATOM 1306 C C . ASP A 1 174 ? -12.256 -8.014 17.438 1.00 97.81 174 ASP A C 1
ATOM 1308 O O . ASP A 1 174 ? -12.020 -7.328 18.435 1.00 97.81 174 ASP A O 1
ATOM 1312 N N . TRP A 1 175 ? -12.732 -7.573 16.174 1.00 98.19 175 TRP A N 1
ATOM 1313 C CA . TRP A 1 175 ? -13.026 -6.144 15.936 1.00 98.19 175 TRP A CA 1
ATOM 1314 C C . TRP A 1 175 ? -14.090 -6.019 14.838 1.00 98.19 175 TRP A C 1
ATOM 1316 O O . TRP A 1 175 ? -14.513 -7.016 14.247 1.00 98.19 175 TRP A O 1
ATOM 1326 N N . ASN A 1 176 ? -14.597 -4.647 14.780 1.00 98.50 176 ASN A N 1
ATOM 1327 C CA . ASN A 1 176 ? -15.384 -4.316 13.575 1.00 98.50 176 ASN A CA 1
ATOM 1328 C C . ASN A 1 176 ? -14.527 -3.537 12.569 1.00 98.50 176 ASN A C 1
ATOM 1330 O O . ASN A 1 176 ? -14.155 -2.385 12.804 1.00 98.50 176 ASN A O 1
ATOM 1334 N N . TYR A 1 177 ? -14.146 -4.258 11.476 1.00 98.50 177 TYR A N 1
ATOM 1335 C CA . TYR A 1 177 ? -13.398 -3.558 10.411 1.00 98.50 177 TYR A CA 1
ATOM 1336 C C . TYR A 1 177 ? -14.328 -2.663 9.579 1.00 98.50 177 TYR A C 1
ATOM 1338 O O . TYR A 1 177 ? -15.063 -3.136 8.710 1.00 98.50 177 TYR A O 1
ATOM 1346 N N . LEU A 1 178 ? -14.107 -1.338 9.830 1.00 98.25 178 LEU A N 1
ATOM 1347 C CA . LEU A 1 178 ? -15.147 -0.402 9.359 1.00 98.25 178 LEU A CA 1
ATOM 1348 C C . LEU A 1 178 ? -14.832 0.083 7.944 1.00 98.25 178 LEU A C 1
ATOM 1350 O O . LEU A 1 178 ? -15.755 0.333 7.165 1.00 98.25 178 LEU A O 1
ATOM 1354 N N . ALA A 1 179 ? -13.519 0.195 7.684 1.00 97.88 179 ALA A N 1
ATOM 1355 C CA . ALA A 1 179 ? -13.242 0.686 6.314 1.00 97.88 179 ALA A CA 1
ATOM 1356 C C . ALA A 1 179 ? -11.738 0.569 6.031 1.00 97.88 179 ALA A C 1
ATOM 1358 O O . ALA A 1 179 ? -10.924 0.456 6.950 1.00 97.88 179 ALA A O 1
ATOM 1359 N N . CYS A 1 180 ? -11.544 0.488 4.726 1.00 97.50 180 CYS A N 1
ATOM 1360 C CA . CYS A 1 180 ? -10.180 0.657 4.197 1.00 97.50 180 CYS A CA 1
ATOM 1361 C C . CYS A 1 180 ? -10.054 2.035 3.537 1.00 97.50 180 CYS A C 1
ATOM 1363 O O . CYS A 1 180 ? -10.763 2.352 2.580 1.00 97.50 180 CYS A O 1
ATOM 1365 N N . MET A 1 181 ? -9.082 2.822 4.097 1.00 97.88 181 MET A N 1
ATOM 1366 C CA . MET A 1 181 ? -8.978 4.198 3.561 1.00 97.88 181 MET A CA 1
ATOM 1367 C C . MET A 1 181 ? -7.698 4.309 2.725 1.00 97.88 181 MET A C 1
ATOM 1369 O O . MET A 1 181 ? -6.612 3.929 3.166 1.00 97.88 181 MET A O 1
ATOM 1373 N N . ALA A 1 182 ? -7.908 4.745 1.480 1.00 95.75 182 ALA A N 1
ATOM 1374 C CA . ALA A 1 182 ? -6.765 5.013 0.585 1.00 95.75 182 ALA A CA 1
ATOM 1375 C C . ALA A 1 182 ? -6.437 6.513 0.605 1.00 95.75 182 ALA A C 1
ATOM 1377 O O . ALA A 1 182 ? -7.270 7.356 0.262 1.00 95.75 182 ALA A O 1
ATOM 1378 N N . TYR A 1 183 ? -5.183 6.687 0.925 1.00 94.88 183 TYR A N 1
ATOM 1379 C CA . TYR A 1 183 ? -4.787 8.107 1.074 1.00 94.88 183 TYR A CA 1
ATOM 1380 C C . TYR A 1 183 ? -3.609 8.405 0.139 1.00 94.88 183 TYR A C 1
ATOM 1382 O O . TYR A 1 183 ? -2.448 8.160 0.475 1.00 94.88 183 TYR A O 1
ATOM 1390 N N . PRO A 1 184 ? -3.979 8.924 -1.097 1.00 92.12 184 PRO A N 1
ATOM 1391 C CA . PRO A 1 184 ? -2.897 9.379 -1.993 1.00 92.12 184 PRO A CA 1
ATOM 1392 C C . PRO A 1 184 ? -2.202 10.633 -1.454 1.00 92.12 184 PRO A C 1
ATOM 1394 O O . PRO A 1 184 ? -2.828 11.683 -1.287 1.00 92.12 184 PRO A O 1
ATOM 1397 N N . THR A 1 185 ? -0.856 10.529 -1.182 1.00 89.00 185 THR A N 1
ATOM 1398 C CA . THR A 1 185 ? -0.143 11.590 -0.453 1.00 89.00 185 THR A CA 1
ATOM 1399 C C . THR A 1 185 ? 0.714 12.390 -1.438 1.00 89.00 185 THR A C 1
ATOM 1401 O O . THR A 1 185 ? 0.401 12.461 -2.628 1.00 89.00 185 THR A O 1
ATOM 1404 N N . ASN A 1 186 ? 1.653 13.163 -0.893 1.00 86.94 186 ASN A N 1
ATOM 1405 C CA . ASN A 1 186 ? 2.666 14.018 -1.541 1.00 86.94 186 ASN A CA 1
ATOM 1406 C C . ASN A 1 186 ? 2.129 15.422 -1.808 1.00 86.94 186 ASN A C 1
ATOM 1408 O O . ASN A 1 186 ? 2.373 15.994 -2.872 1.00 86.94 186 ASN A O 1
ATOM 1412 N N . TRP A 1 187 ? 1.459 15.940 -0.773 1.00 88.06 187 TRP A N 1
ATOM 1413 C CA . TRP A 1 187 ? 1.059 17.358 -0.876 1.00 88.06 187 TRP A CA 1
ATOM 1414 C C . TRP A 1 187 ? 2.280 18.253 -0.634 1.00 88.06 187 TRP A C 1
ATOM 1416 O O . TRP A 1 187 ? 3.173 17.919 0.149 1.00 88.06 187 TRP A O 1
ATOM 1426 N N . SER A 1 188 ? 2.329 19.339 -1.358 1.00 84.25 188 SER A N 1
ATOM 1427 C CA . SER A 1 188 ? 3.593 20.120 -1.407 1.00 84.25 188 SER A CA 1
ATOM 1428 C C . SER A 1 188 ? 3.729 21.016 -0.173 1.00 84.25 188 SER A C 1
ATOM 1430 O O . SER A 1 188 ? 4.823 21.122 0.385 1.00 84.25 188 SER A O 1
ATOM 1432 N N . MET A 1 189 ? 2.667 21.514 0.307 1.00 90.31 189 MET A N 1
ATOM 1433 C CA . MET A 1 189 ? 2.803 22.507 1.402 1.00 90.31 189 MET A CA 1
ATOM 1434 C C . MET A 1 189 ? 2.449 21.856 2.744 1.00 90.31 189 MET A C 1
ATOM 1436 O O . MET A 1 189 ? 1.567 21.000 2.826 1.00 90.31 189 MET A O 1
ATOM 1440 N N . GLN A 1 190 ? 3.176 22.348 3.763 1.00 90.38 190 GLN A N 1
ATOM 1441 C CA . GLN A 1 190 ? 2.989 21.774 5.113 1.00 90.38 190 GLN A CA 1
ATOM 1442 C C . GLN A 1 190 ? 1.537 21.944 5.589 1.00 90.38 190 GLN A C 1
ATOM 1444 O O . GLN A 1 190 ? 0.982 21.030 6.204 1.00 90.38 190 GLN A O 1
ATOM 1449 N N . GLU A 1 191 ? 0.960 23.130 5.284 1.00 93.44 191 GLU A N 1
ATOM 1450 C CA . GLU A 1 191 ? -0.434 23.345 5.750 1.00 93.44 191 GLU A CA 1
ATOM 1451 C C . GLU A 1 191 ? -1.396 22.355 5.080 1.00 93.44 191 GLU A C 1
ATOM 1453 O O . GLU A 1 191 ? -2.332 21.879 5.727 1.00 93.44 191 GLU A O 1
ATOM 1458 N N . GLU A 1 192 ? -1.121 22.014 3.820 1.00 92.88 192 GLU A N 1
ATOM 1459 C CA . GLU A 1 192 ? -1.982 21.010 3.140 1.00 92.88 192 GLU A CA 1
ATOM 1460 C C . GLU A 1 192 ? -1.791 19.613 3.743 1.00 92.88 192 GLU A C 1
ATOM 1462 O O . GLU A 1 192 ? -2.771 18.889 3.929 1.00 92.88 192 GLU A O 1
ATOM 1467 N N . LYS A 1 193 ? -0.580 19.323 4.077 1.00 93.12 193 LYS A N 1
ATOM 1468 C CA . LYS A 1 193 ? -0.329 17.996 4.684 1.00 93.12 193 LYS A CA 1
ATOM 1469 C C . LYS A 1 193 ? -1.071 17.864 6.019 1.00 93.12 193 LYS A C 1
ATOM 1471 O O . LYS A 1 193 ? -1.676 16.822 6.281 1.00 93.12 193 LYS A O 1
ATOM 1476 N N . ALA A 1 194 ? -0.975 18.980 6.821 1.00 94.62 194 ALA A N 1
ATOM 1477 C CA . ALA A 1 194 ? -1.672 18.932 8.125 1.00 94.62 194 ALA A CA 1
ATOM 1478 C C . ALA A 1 194 ? -3.190 18.857 7.938 1.00 94.62 194 ALA A C 1
ATOM 1480 O O . ALA A 1 194 ? -3.857 18.104 8.651 1.00 94.62 194 ALA A O 1
ATOM 1481 N N . ALA A 1 195 ? -3.710 19.655 7.020 1.00 95.50 195 ALA A N 1
ATOM 1482 C CA . ALA A 1 195 ? -5.169 19.659 6.800 1.00 95.50 195 ALA A CA 1
ATOM 1483 C C . ALA A 1 195 ? -5.671 18.288 6.331 1.00 95.50 195 ALA A C 1
ATOM 1485 O O . ALA A 1 195 ? -6.650 17.776 6.880 1.00 95.50 195 ALA A O 1
ATOM 1486 N N . VAL A 1 196 ? -4.987 17.751 5.387 1.00 94.69 196 VAL A N 1
ATOM 1487 C CA . VAL A 1 196 ? -5.510 16.477 4.832 1.00 94.69 196 VAL A CA 1
ATOM 1488 C C . VAL A 1 196 ? -5.285 15.349 5.852 1.00 94.69 196 VAL A C 1
ATOM 1490 O O . VAL A 1 196 ? -6.101 14.428 5.940 1.00 94.69 196 VAL A O 1
ATOM 1493 N N . SER A 1 197 ? -4.126 15.349 6.618 1.00 96.38 197 SER A N 1
ATOM 1494 C CA . SER A 1 197 ? -3.951 14.351 7.700 1.00 96.38 197 SER A CA 1
ATOM 1495 C C . SER A 1 197 ? -5.068 14.476 8.742 1.00 96.38 197 SER A C 1
ATOM 1497 O O . SER A 1 197 ? -5.559 13.460 9.238 1.00 96.38 197 SER A O 1
ATOM 1499 N N . GLY A 1 198 ? -5.453 15.674 9.091 1.00 97.50 198 GLY A N 1
ATOM 1500 C CA . GLY A 1 198 ? -6.620 15.882 9.977 1.00 97.50 198 GLY A CA 1
ATOM 1501 C C . GLY A 1 198 ? -7.906 15.292 9.396 1.00 97.50 198 GLY A C 1
ATOM 1502 O O . GLY A 1 198 ? -8.709 14.724 10.139 1.00 97.50 198 GLY A O 1
ATOM 1503 N N . ARG A 1 199 ? -8.059 15.521 8.111 1.00 97.69 199 ARG A N 1
ATOM 1504 C CA . ARG A 1 199 ? -9.265 14.963 7.476 1.00 97.69 199 ARG A CA 1
ATOM 1505 C C . ARG A 1 199 ? -9.292 13.430 7.564 1.00 97.69 199 ARG A C 1
ATOM 1507 O O . ARG A 1 199 ? -10.359 12.846 7.765 1.00 97.69 199 ARG A O 1
ATOM 1514 N N . VAL A 1 200 ? -8.152 12.815 7.432 1.00 97.94 200 VAL A N 1
ATOM 1515 C CA . VAL A 1 200 ? -8.118 11.342 7.596 1.00 97.94 200 VAL A CA 1
ATOM 1516 C C . VAL A 1 200 ? -8.581 10.972 9.007 1.00 97.94 200 VAL A C 1
ATOM 1518 O O . VAL A 1 200 ? -9.420 10.082 9.163 1.00 97.94 200 VAL A O 1
ATOM 1521 N N . ALA A 1 201 ? -8.053 11.647 10.002 1.00 98.44 201 ALA A N 1
ATOM 1522 C CA . ALA A 1 201 ? -8.428 11.328 11.398 1.00 98.44 201 ALA A CA 1
ATOM 1523 C C . ALA A 1 201 ? -9.918 11.589 11.641 1.00 98.44 201 ALA A C 1
ATOM 1525 O O . ALA A 1 201 ? -10.589 10.770 12.274 1.00 98.44 201 ALA A O 1
ATOM 1526 N N . ARG A 1 202 ? -10.368 12.696 11.144 1.00 98.38 202 ARG A N 1
ATOM 1527 C CA . ARG A 1 202 ? -11.798 13.014 11.334 1.00 98.38 202 ARG A CA 1
ATOM 1528 C C . ARG A 1 202 ? -12.698 11.981 10.646 1.00 98.38 202 ARG A C 1
ATOM 1530 O O . ARG A 1 202 ? -13.706 11.569 11.223 1.00 98.38 202 ARG A O 1
ATOM 1537 N N . THR A 1 203 ? -12.348 11.651 9.409 1.00 98.56 203 THR A N 1
ATOM 1538 C CA . THR A 1 203 ? -13.146 10.621 8.710 1.00 98.56 203 THR A CA 1
ATOM 1539 C C . THR A 1 203 ? -13.147 9.304 9.500 1.00 98.56 203 THR A C 1
ATOM 1541 O O . THR A 1 203 ? -14.201 8.683 9.652 1.00 98.56 203 THR A O 1
ATOM 1544 N N . ALA A 1 204 ? -11.949 8.900 10.005 1.00 98.56 204 ALA A N 1
ATOM 1545 C CA . ALA A 1 204 ? -11.907 7.653 10.806 1.00 98.56 204 ALA A CA 1
ATOM 1546 C C . ALA A 1 204 ? -12.795 7.783 12.052 1.00 98.56 204 ALA A C 1
ATOM 1548 O O . ALA A 1 204 ? -13.506 6.836 12.399 1.00 98.56 204 ALA A O 1
ATOM 1549 N N . LYS A 1 205 ? -12.764 8.890 12.675 1.00 98.50 205 LYS A N 1
ATOM 1550 C CA . LYS A 1 205 ? -13.608 9.087 13.876 1.00 98.50 205 LYS A CA 1
ATOM 1551 C C . LYS A 1 205 ? -15.094 9.014 13.515 1.00 98.50 205 LYS A C 1
ATOM 1553 O O . LYS A 1 205 ? -15.871 8.389 14.240 1.00 98.50 205 LYS A O 1
ATOM 1558 N N . MET A 1 206 ? -15.479 9.674 12.408 1.00 98.31 206 MET A N 1
ATOM 1559 C CA . MET A 1 206 ? -16.892 9.649 11.979 1.00 98.31 206 MET A CA 1
ATOM 1560 C C . MET A 1 206 ? -17.359 8.222 11.677 1.00 98.31 206 MET A C 1
ATOM 1562 O O . MET A 1 206 ? -18.541 7.919 11.845 1.00 98.31 206 MET A O 1
ATOM 1566 N N . LEU A 1 207 ? -16.402 7.421 11.282 1.00 97.94 207 LEU A N 1
ATOM 1567 C CA . LEU A 1 207 ? -16.780 6.016 11.000 1.00 97.94 207 LEU A CA 1
ATOM 1568 C C . LEU A 1 207 ? -16.880 5.212 12.295 1.00 97.94 207 LEU A C 1
ATOM 1570 O O . LEU A 1 207 ? -17.343 4.069 12.275 1.00 97.94 207 LEU A O 1
ATOM 1574 N N . GLY A 1 208 ? -16.423 5.852 13.421 1.00 98.00 208 GLY A N 1
ATOM 1575 C CA . GLY A 1 208 ? -16.583 5.187 14.740 1.00 98.00 208 GLY A CA 1
ATOM 1576 C C . GLY A 1 208 ? -15.322 4.389 15.098 1.00 98.00 208 GLY A C 1
ATOM 1577 O O . GLY A 1 208 ? -15.400 3.458 15.902 1.00 98.00 208 GLY A O 1
ATOM 1578 N N . ALA A 1 209 ? -14.234 4.763 14.487 1.00 98.50 209 ALA A N 1
ATOM 1579 C CA . ALA A 1 209 ? -13.019 3.944 14.689 1.00 98.50 209 ALA A CA 1
ATOM 1580 C C . ALA A 1 209 ? -12.422 4.253 16.067 1.00 98.50 209 ALA A C 1
ATOM 1582 O O . ALA A 1 209 ? -12.369 5.408 16.498 1.00 98.50 209 ALA A O 1
ATOM 1583 N N . GLU A 1 210 ? -12.067 3.154 16.715 1.00 98.62 210 GLU A N 1
ATOM 1584 C CA . GLU A 1 210 ? -11.294 3.285 17.975 1.00 98.62 210 GLU A CA 1
ATOM 1585 C C . GLU A 1 210 ? -9.832 2.875 17.765 1.00 98.62 210 GLU A C 1
ATOM 1587 O O . GLU A 1 210 ? -8.983 3.182 18.604 1.00 98.62 210 GLU A O 1
ATOM 1592 N N . GLY A 1 211 ? -9.603 2.239 16.686 1.00 98.50 211 GLY A N 1
ATOM 1593 C CA . GLY A 1 211 ? -8.229 1.813 16.328 1.00 98.50 211 GLY A CA 1
ATOM 1594 C C . GLY A 1 211 ? -7.998 1.995 14.818 1.00 98.50 211 GLY A C 1
ATOM 1595 O O . GLY A 1 211 ? -8.933 1.928 14.017 1.00 98.50 211 GLY A O 1
ATOM 1596 N N . ALA A 1 212 ? -6.626 2.280 14.510 1.00 98.56 212 ALA A N 1
ATOM 1597 C CA . ALA A 1 212 ? -6.273 2.411 13.078 1.00 98.56 212 ALA A CA 1
ATOM 1598 C C . ALA A 1 212 ? -4.891 1.795 12.839 1.00 98.56 212 ALA A C 1
ATOM 1600 O O . ALA A 1 212 ? -4.009 1.852 13.699 1.00 98.56 212 ALA A O 1
ATOM 1601 N N . ILE A 1 213 ? -4.919 1.057 11.695 1.00 98.12 213 ILE A N 1
ATOM 1602 C CA . ILE A 1 213 ? -3.589 0.617 11.222 1.00 98.12 213 ILE A CA 1
ATOM 1603 C C . ILE A 1 213 ? -3.210 1.464 9.997 1.00 98.12 213 ILE A C 1
ATOM 1605 O O . ILE A 1 213 ? -3.938 1.514 9.002 1.00 98.12 213 ILE A O 1
ATOM 1609 N N . ILE A 1 214 ? -2.022 2.129 10.165 1.00 97.00 214 ILE A N 1
ATOM 1610 C CA . ILE A 1 214 ? -1.600 2.995 9.044 1.00 97.00 214 ILE A CA 1
ATOM 1611 C C . ILE A 1 214 ? -0.330 2.410 8.416 1.00 97.00 214 ILE A C 1
ATOM 1613 O O . ILE A 1 214 ? 0.640 2.093 9.108 1.00 97.00 214 ILE A O 1
ATOM 1617 N N . THR A 1 215 ? -0.444 2.234 7.026 1.00 93.25 215 THR A N 1
ATOM 1618 C CA . THR A 1 215 ? 0.754 1.756 6.306 1.00 93.25 215 THR A CA 1
ATOM 1619 C C . THR A 1 215 ? 1.194 2.818 5.292 1.00 93.25 215 THR A C 1
ATOM 1621 O O . THR A 1 215 ? 0.417 3.695 4.910 1.00 93.25 215 THR A O 1
ATOM 1624 N N . THR A 1 216 ? 2.542 2.672 4.942 1.00 88.69 216 THR A N 1
ATOM 1625 C CA . THR A 1 216 ? 3.015 3.697 3.986 1.00 88.69 216 THR A CA 1
ATOM 1626 C C . THR A 1 216 ? 4.010 3.055 3.015 1.00 88.69 216 THR A C 1
ATOM 1628 O O . THR A 1 216 ? 4.832 2.222 3.401 1.00 88.69 216 THR A O 1
ATOM 1631 N N . ASP A 1 217 ? 3.718 3.368 1.778 1.00 78.38 217 ASP A N 1
ATOM 1632 C CA . ASP A 1 217 ? 4.747 2.912 0.805 1.00 78.38 217 ASP A CA 1
ATOM 1633 C C . ASP A 1 217 ? 5.589 4.104 0.344 1.00 78.38 217 ASP A C 1
ATOM 1635 O O . ASP A 1 217 ? 6.236 4.039 -0.703 1.00 78.38 217 ASP A O 1
ATOM 1639 N N . VAL A 1 218 ? 5.536 5.163 1.171 1.00 75.50 218 VAL A N 1
ATOM 1640 C CA . VAL A 1 218 ? 6.251 6.398 0.778 1.00 75.50 218 VAL A CA 1
ATOM 1641 C C . VAL A 1 218 ? 7.352 6.649 1.814 1.00 75.50 218 VAL A C 1
ATOM 1643 O O . VAL A 1 218 ? 7.256 6.222 2.967 1.00 75.50 218 VAL A O 1
ATOM 1646 N N . ARG A 1 219 ? 8.547 7.134 1.330 1.00 75.81 219 ARG A N 1
ATOM 1647 C CA . ARG A 1 219 ? 9.698 7.455 2.208 1.00 75.81 219 ARG A CA 1
ATOM 1648 C C . ARG A 1 219 ? 10.113 8.916 2.010 1.00 75.81 219 ARG A C 1
ATOM 1650 O O . ARG A 1 219 ? 9.450 9.672 1.296 1.00 75.81 219 ARG A O 1
ATOM 1657 N N . GLY A 1 220 ? 11.081 9.316 2.836 1.00 76.44 220 GLY A N 1
ATOM 1658 C CA . GLY A 1 220 ? 11.600 10.691 2.663 1.00 76.44 220 GLY A CA 1
ATOM 1659 C C . GLY A 1 220 ? 10.610 11.735 3.211 1.00 76.44 220 GLY A C 1
ATOM 1660 O O . GLY A 1 220 ? 10.005 11.548 4.269 1.00 76.44 220 GLY A O 1
ATOM 1661 N N . GLN A 1 221 ? 10.628 12.803 2.463 1.00 75.12 221 GLN A N 1
ATOM 1662 C CA . GLN A 1 221 ? 9.810 13.942 2.950 1.00 75.12 221 GLN A CA 1
ATOM 1663 C C . GLN A 1 221 ? 8.318 13.576 2.978 1.00 75.12 221 GLN A C 1
ATOM 1665 O O . GLN A 1 221 ? 7.568 14.127 3.786 1.00 75.12 221 GLN A O 1
ATOM 1670 N N . ARG A 1 222 ? 7.993 12.582 2.219 1.00 78.19 222 ARG A N 1
ATOM 1671 C CA . ARG A 1 222 ? 6.552 12.226 2.149 1.00 78.19 222 ARG A CA 1
ATOM 1672 C C . ARG A 1 222 ? 6.097 11.526 3.433 1.00 78.19 222 ARG A C 1
ATOM 1674 O O . ARG A 1 222 ? 4.899 11.491 3.721 1.00 78.19 222 ARG A O 1
ATOM 1681 N N . MET A 1 223 ? 7.068 11.088 4.241 1.00 86.50 223 MET A N 1
ATOM 1682 C CA . MET A 1 223 ? 6.732 10.412 5.512 1.00 86.50 223 MET A CA 1
ATOM 1683 C C . MET A 1 223 ? 6.177 11.410 6.539 1.00 86.50 223 MET A C 1
ATOM 1685 O O . MET A 1 223 ? 5.495 11.005 7.482 1.00 86.50 223 MET A O 1
ATOM 1689 N N . VAL A 1 224 ? 6.426 12.646 6.273 1.00 91.19 224 VAL A N 1
ATOM 1690 C CA . VAL A 1 224 ? 5.893 13.665 7.210 1.00 91.19 224 VAL A CA 1
ATOM 1691 C C . VAL A 1 224 ? 4.361 13.578 7.267 1.00 91.19 224 VAL A C 1
ATOM 1693 O O . VAL A 1 224 ? 3.785 13.647 8.355 1.00 91.19 224 VAL A O 1
ATOM 1696 N N . GLU A 1 225 ? 3.722 13.394 6.167 1.00 92.75 225 GLU A N 1
ATOM 1697 C CA . GLU A 1 225 ? 2.242 13.287 6.168 1.00 92.75 225 GLU A CA 1
ATOM 1698 C C . GLU A 1 225 ? 1.776 12.055 6.953 1.00 92.75 225 GLU A C 1
ATOM 1700 O O . GLU A 1 225 ? 0.734 12.104 7.611 1.00 92.75 225 GLU A O 1
ATOM 1705 N N . THR A 1 226 ? 2.575 10.983 6.829 1.00 94.56 226 THR A N 1
ATOM 1706 C CA . THR A 1 226 ? 2.201 9.779 7.619 1.00 94.56 226 THR A CA 1
ATOM 1707 C C . THR A 1 226 ? 2.264 10.073 9.121 1.00 94.56 226 THR A C 1
ATOM 1709 O O . THR A 1 226 ? 1.337 9.719 9.852 1.00 94.56 226 THR A O 1
ATOM 1712 N N . MET A 1 227 ? 3.343 10.807 9.511 1.00 95.25 227 MET A N 1
ATOM 1713 C CA . MET A 1 227 ? 3.458 11.090 10.960 1.00 95.25 227 MET A CA 1
ATOM 1714 C C . MET A 1 227 ? 2.353 12.053 11.406 1.00 95.25 227 MET A C 1
ATOM 1716 O O . MET A 1 227 ? 1.795 11.883 12.491 1.00 95.25 227 MET A O 1
ATOM 1720 N N . LEU A 1 228 ? 2.042 13.035 10.568 1.00 96.44 228 LEU A N 1
ATOM 1721 C CA . LEU A 1 228 ? 0.953 13.965 10.932 1.00 96.44 228 LEU A CA 1
ATOM 1722 C C . LEU A 1 228 ? -0.395 13.242 11.008 1.00 96.44 228 LEU A C 1
ATOM 1724 O O . LEU A 1 228 ? -1.222 13.581 11.857 1.00 96.44 228 LEU A O 1
ATOM 1728 N N . THR A 1 229 ? -0.550 12.263 10.140 1.00 97.31 229 THR A N 1
ATOM 1729 C CA . THR A 1 229 ? -1.827 11.512 10.212 1.00 97.31 229 THR A CA 1
ATOM 1730 C C . THR A 1 229 ? -1.886 10.693 11.506 1.00 97.31 229 THR A C 1
ATOM 1732 O O . THR A 1 229 ? -2.931 10.656 12.158 1.00 97.31 229 THR A O 1
ATOM 1735 N N . ILE A 1 230 ? -0.759 10.101 11.864 1.00 97.94 230 ILE A N 1
ATOM 1736 C CA . ILE A 1 230 ? -0.738 9.325 13.124 1.00 97.94 230 ILE A CA 1
ATOM 1737 C C . ILE A 1 230 ? -1.036 10.262 14.300 1.00 97.94 230 ILE A C 1
ATOM 1739 O O . ILE A 1 230 ? -1.857 9.927 15.158 1.00 97.94 230 ILE A O 1
ATOM 1743 N N . GLN A 1 231 ? -0.348 11.357 14.322 1.00 98.25 231 GLN A N 1
ATOM 1744 C CA . GLN A 1 231 ? -0.600 12.326 15.406 1.00 98.25 231 GLN A CA 1
ATOM 1745 C C . GLN A 1 231 ? -2.070 12.754 15.451 1.00 98.25 231 GLN A C 1
ATOM 1747 O O . GLN A 1 231 ? -2.670 12.765 16.527 1.00 98.25 231 GLN A O 1
ATOM 1752 N N . ALA A 1 232 ? -2.597 13.108 14.312 1.00 98.25 232 ALA A N 1
ATOM 1753 C CA . ALA A 1 232 ? -4.000 13.562 14.266 1.00 98.25 232 ALA A CA 1
ATOM 1754 C C . ALA A 1 232 ? -4.960 12.463 14.742 1.00 98.25 232 ALA A C 1
ATOM 1756 O O . ALA A 1 232 ? -5.906 12.754 15.478 1.00 98.25 232 ALA A O 1
ATOM 1757 N N . CYS A 1 233 ? -4.734 11.220 14.311 1.00 98.56 233 CYS A N 1
ATOM 1758 C CA . CYS A 1 233 ? -5.638 10.128 14.753 1.00 98.56 233 CYS A CA 1
ATOM 1759 C C . CYS A 1 233 ? -5.543 9.945 16.270 1.00 98.56 233 CYS A C 1
ATOM 1761 O O . CYS A 1 233 ? -6.573 9.803 16.933 1.00 98.56 233 CYS A O 1
ATOM 1763 N N . GLU A 1 234 ? -4.324 9.978 16.822 1.00 98.50 234 GLU A N 1
ATOM 1764 C CA . GLU A 1 234 ? -4.175 9.774 18.284 1.00 98.50 234 GLU A CA 1
ATOM 1765 C C . GLU A 1 234 ? -4.826 10.925 19.056 1.00 98.50 234 GLU A C 1
ATOM 1767 O O . GLU A 1 234 ? -5.451 10.690 20.092 1.00 98.50 234 GLU A O 1
ATOM 1772 N N . GLN A 1 235 ? -4.748 12.135 18.559 1.00 97.88 235 GLN A N 1
ATOM 1773 C CA . GLN A 1 235 ? -5.370 13.287 19.245 1.00 97.88 235 GLN A CA 1
ATOM 1774 C C . GLN A 1 235 ? -6.899 13.200 19.193 1.00 97.88 235 GLN A C 1
ATOM 1776 O O . GLN A 1 235 ? -7.575 13.795 20.034 1.00 97.88 235 GLN A O 1
ATOM 1781 N N . GLU A 1 236 ? -7.399 12.375 18.268 1.00 97.88 236 GLU A N 1
ATOM 1782 C CA . GLU A 1 236 ? -8.870 12.196 18.201 1.00 97.88 236 GLU A CA 1
ATOM 1783 C C . GLU A 1 236 ? -9.304 10.963 18.997 1.00 97.88 236 GLU A C 1
ATOM 1785 O O . GLU A 1 236 ? -10.473 10.574 18.948 1.00 97.88 236 GLU A O 1
ATOM 1790 N N . GLY A 1 237 ? -8.342 10.447 19.757 1.00 97.75 237 GLY A N 1
ATOM 1791 C CA . GLY A 1 237 ? -8.679 9.293 20.622 1.00 97.75 237 GLY A CA 1
ATOM 1792 C C . GLY A 1 237 ? -8.651 7.965 19.861 1.00 97.75 237 GLY A C 1
ATOM 1793 O O . GLY A 1 237 ? -9.221 6.981 20.337 1.00 97.75 237 GLY A O 1
ATOM 1794 N N . ILE A 1 238 ? -8.110 7.896 18.621 1.00 98.69 238 ILE A N 1
ATOM 1795 C CA . ILE A 1 238 ? -7.993 6.641 17.848 1.00 98.69 238 ILE A CA 1
ATOM 1796 C C . ILE A 1 238 ? -6.568 6.095 18.039 1.00 98.69 238 ILE A C 1
ATOM 1798 O O . ILE A 1 238 ? -5.580 6.740 17.681 1.00 98.69 238 ILE A O 1
ATOM 1802 N N . LYS A 1 239 ? -6.493 4.880 18.605 1.00 98.38 239 LYS A N 1
ATOM 1803 C CA . LYS A 1 239 ? -5.145 4.285 18.794 1.00 98.38 239 LYS A CA 1
ATOM 1804 C C . LYS A 1 239 ? -4.597 3.731 17.475 1.00 98.38 239 LYS A C 1
ATOM 1806 O O . LYS A 1 239 ? -5.303 3.058 16.721 1.00 98.38 239 LYS A O 1
ATOM 1811 N N . VAL A 1 240 ? -3.228 4.029 17.341 1.00 98.56 240 VAL A N 1
ATOM 1812 C CA . VAL A 1 240 ? -2.724 3.756 15.973 1.00 98.56 240 VAL A CA 1
ATOM 1813 C C . VAL A 1 240 ? -1.560 2.765 16.090 1.00 98.56 240 VAL A C 1
ATOM 1815 O O . VAL A 1 240 ? -0.724 2.862 16.992 1.00 98.56 240 VAL A O 1
ATOM 1818 N N . VAL A 1 241 ? -1.636 1.734 15.212 1.00 97.62 241 VAL A N 1
ATOM 1819 C CA . VAL A 1 241 ? -0.435 0.916 14.921 1.00 97.62 241 VAL A CA 1
ATOM 1820 C C . VAL A 1 241 ? 0.116 1.293 13.536 1.00 97.62 241 VAL A C 1
ATOM 1822 O O . VAL A 1 241 ? -0.607 1.289 12.536 1.00 97.62 241 VAL A O 1
ATOM 1825 N N . PHE A 1 242 ? 1.446 1.705 13.632 1.00 95.50 242 PHE A N 1
ATOM 1826 C CA . PHE A 1 242 ? 2.115 2.058 12.358 1.00 95.50 242 PHE A CA 1
ATOM 1827 C C . PHE A 1 242 ? 2.930 0.871 11.828 1.00 95.50 242 PHE A C 1
ATOM 1829 O O . PHE A 1 242 ? 3.787 0.321 12.523 1.00 95.50 242 PHE A O 1
ATOM 1836 N N . MET A 1 24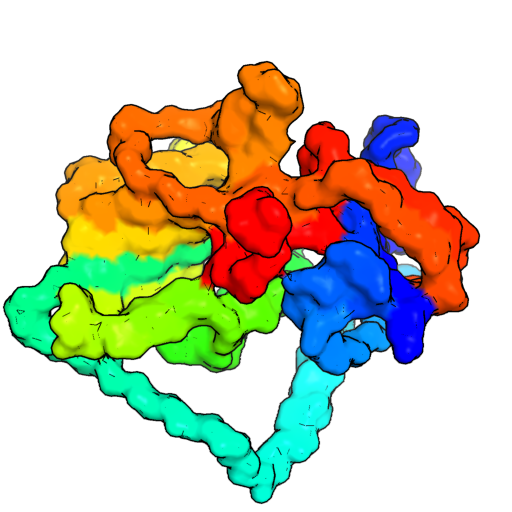3 ? 2.568 0.495 10.616 1.00 91.94 243 MET A N 1
ATOM 1837 C CA . MET A 1 243 ? 3.329 -0.591 9.957 1.00 91.94 243 MET A CA 1
ATOM 1838 C C . MET A 1 243 ? 4.123 -0.024 8.773 1.00 91.94 243 MET A C 1
ATOM 1840 O O . MET A 1 243 ? 3.563 0.587 7.861 1.00 91.94 243 MET A O 1
ATOM 1844 N N . SER A 1 244 ? 5.494 -0.212 8.843 1.00 87.12 244 SER A N 1
ATOM 1845 C CA . SER A 1 244 ? 6.292 0.387 7.753 1.00 87.12 244 SER A CA 1
ATOM 1846 C C . SER A 1 244 ? 7.630 -0.348 7.625 1.00 87.12 244 SER A C 1
ATOM 1848 O O . SER A 1 244 ? 8.109 -0.970 8.575 1.00 87.12 244 SER A O 1
ATOM 1850 N N . GLU A 1 245 ? 8.091 -0.255 6.379 1.00 82.75 245 GLU A N 1
ATOM 1851 C CA . GLU A 1 245 ? 9.538 -0.564 6.261 1.00 82.75 245 GLU A CA 1
ATOM 1852 C C . GLU A 1 245 ? 10.376 0.551 6.901 1.00 82.75 245 GLU A C 1
ATOM 1854 O O . GLU A 1 245 ? 10.009 1.728 6.867 1.00 82.75 245 GLU A O 1
ATOM 1859 N N . GLU A 1 246 ? 11.557 0.048 7.439 1.00 80.75 246 GLU A N 1
ATOM 1860 C CA . GLU A 1 246 ? 12.436 1.068 8.051 1.00 80.75 246 GLU A CA 1
ATOM 1861 C C . GLU A 1 246 ? 13.610 1.399 7.124 1.00 80.75 246 GLU A C 1
ATOM 1863 O O . GLU A 1 246 ? 13.896 0.670 6.172 1.00 80.75 246 GLU A O 1
ATOM 1868 N N . GLU A 1 247 ? 14.144 2.640 7.598 1.00 78.44 247 GLU A N 1
ATOM 1869 C CA . GLU A 1 247 ? 15.402 2.952 6.879 1.00 78.44 247 GLU A CA 1
ATOM 1870 C C . GLU A 1 247 ? 16.533 2.043 7.380 1.00 78.44 247 GLU A C 1
ATOM 1872 O O . GLU A 1 247 ? 16.489 1.531 8.500 1.00 78.44 247 GLU A O 1
ATOM 1877 N N . ASP A 1 248 ? 17.399 1.734 6.421 1.00 76.06 248 ASP A N 1
ATOM 1878 C CA . ASP A 1 248 ? 18.599 1.000 6.890 1.00 76.06 248 ASP A CA 1
ATOM 1879 C C . ASP A 1 248 ? 19.270 1.731 8.066 1.00 76.06 248 ASP A C 1
ATOM 1881 O O . ASP A 1 248 ? 19.485 2.944 8.025 1.00 76.06 248 ASP A O 1
ATOM 1885 N N . PRO A 1 249 ? 19.571 0.934 9.072 1.00 74.62 249 PRO A N 1
ATOM 1886 C CA . PRO A 1 249 ? 20.096 1.565 10.297 1.00 74.62 249 PRO A CA 1
ATOM 1887 C C . PRO A 1 249 ? 21.578 1.944 10.149 1.00 74.62 249 PRO A C 1
ATOM 1889 O O . 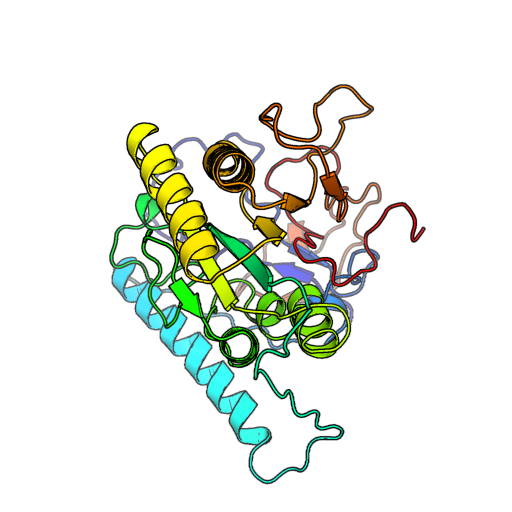PRO A 1 249 ? 22.107 2.673 10.992 1.00 74.62 249 PRO A O 1
ATOM 1892 N N . GLU A 1 250 ? 22.137 1.726 8.936 1.00 76.62 250 GLU A N 1
ATOM 1893 C CA . GLU A 1 250 ? 23.569 2.009 8.690 1.00 76.62 250 GLU A CA 1
ATOM 1894 C C . GLU A 1 250 ? 24.424 1.708 9.923 1.00 76.62 250 GLU A C 1
ATOM 1896 O O . GLU A 1 250 ? 25.202 2.552 10.373 1.00 76.62 250 GLU A O 1
ATOM 1901 N N . ASP A 1 251 ? 24.255 0.420 10.421 1.00 76.00 251 ASP A N 1
ATOM 1902 C CA . ASP A 1 251 ? 25.027 -0.043 11.599 1.00 76.00 251 ASP A CA 1
ATOM 1903 C C . ASP A 1 251 ? 24.714 0.804 12.834 1.00 76.00 251 ASP A C 1
ATOM 1905 O O . ASP A 1 251 ? 25.600 1.078 13.647 1.00 76.00 251 ASP A O 1
ATOM 1909 N N . GLY A 1 252 ? 23.546 1.332 12.895 1.00 77.25 252 GLY A N 1
ATOM 1910 C CA . GLY A 1 252 ? 23.089 2.040 14.121 1.00 77.25 252 GLY A CA 1
ATOM 1911 C C . GLY A 1 252 ? 23.297 3.555 14.019 1.00 77.25 252 GLY A C 1
ATOM 1912 O O . GLY A 1 252 ? 23.053 4.265 14.997 1.00 77.25 252 GLY A O 1
ATOM 1913 N N . LYS A 1 253 ? 23.657 4.051 12.883 1.00 80.94 253 LYS A N 1
ATOM 1914 C CA . LYS A 1 253 ? 24.036 5.483 12.811 1.00 80.94 253 LYS A CA 1
ATOM 1915 C C . LYS A 1 253 ? 22.902 6.309 12.202 1.00 80.94 253 LYS A C 1
ATOM 1917 O O . LYS A 1 253 ? 22.971 7.540 12.200 1.00 80.94 253 LYS A O 1
ATOM 1922 N N . ALA A 1 254 ? 21.893 5.536 11.747 1.00 78.31 254 ALA A N 1
ATOM 1923 C CA . ALA A 1 254 ? 20.811 6.313 11.100 1.00 78.31 254 ALA A CA 1
ATOM 1924 C C . ALA A 1 254 ? 19.468 5.913 11.731 1.00 78.31 254 ALA A C 1
ATOM 1926 O O . ALA A 1 254 ? 19.248 4.754 12.089 1.00 78.31 254 ALA A O 1
ATOM 1927 N N . PRO A 1 255 ? 18.757 6.991 11.949 1.00 81.81 255 PRO A N 1
ATOM 1928 C CA . PRO A 1 255 ? 17.439 6.679 12.521 1.00 81.81 255 PRO A CA 1
ATOM 1929 C C . PRO A 1 255 ? 16.567 5.875 11.541 1.00 81.81 255 PRO A C 1
ATOM 1931 O O . PRO A 1 255 ? 16.743 5.958 10.322 1.00 81.81 255 PRO A O 1
ATOM 1934 N N . PRO A 1 256 ? 15.597 5.090 12.152 1.00 80.06 256 PRO A N 1
ATOM 1935 C CA . PRO A 1 256 ? 14.761 4.208 11.325 1.00 80.06 256 PRO A CA 1
ATOM 1936 C C . PRO A 1 256 ? 13.725 5.004 10.511 1.00 80.06 256 PRO A C 1
ATOM 1938 O O . PRO A 1 256 ? 13.308 4.548 9.443 1.00 80.06 256 PRO A O 1
ATOM 1941 N N . PHE A 1 257 ? 13.441 6.236 10.991 1.00 85.75 257 PHE A N 1
ATOM 1942 C CA . PHE A 1 257 ? 12.491 7.080 10.240 1.00 85.75 257 PHE A CA 1
ATOM 1943 C C . PHE A 1 257 ? 13.033 8.506 10.149 1.00 85.75 257 PHE A C 1
ATOM 1945 O O . PHE A 1 257 ? 13.813 8.946 10.997 1.00 85.75 257 PHE A O 1
ATOM 1952 N N . LEU A 1 258 ? 12.627 9.159 9.065 1.00 85.12 258 LEU A N 1
ATOM 1953 C CA . LEU A 1 258 ? 13.093 10.550 8.865 1.00 85.12 258 LEU A CA 1
ATOM 1954 C C . LEU A 1 258 ? 12.596 11.462 9.992 1.00 85.12 258 LEU A C 1
ATOM 1956 O O . LEU A 1 258 ? 13.325 12.362 10.414 1.00 85.12 258 LEU A O 1
ATOM 1960 N N . THR A 1 259 ? 11.393 11.207 10.401 1.00 88.69 259 THR A N 1
ATOM 1961 C CA . THR A 1 259 ? 10.836 12.026 11.502 1.00 88.69 259 THR A CA 1
ATOM 1962 C C . THR A 1 259 ? 9.853 11.175 12.313 1.00 88.69 259 THR A C 1
ATOM 1964 O O . THR A 1 259 ? 9.483 10.071 11.908 1.00 88.69 259 THR A O 1
ATOM 1967 N N . SER A 1 260 ? 9.603 11.675 13.596 1.00 90.50 260 SER A N 1
ATOM 1968 C CA . SER A 1 260 ? 8.618 10.988 14.463 1.00 90.50 260 SER A CA 1
ATOM 1969 C C . SER A 1 260 ? 7.807 12.025 15.248 1.00 90.50 260 SER A C 1
ATOM 1971 O O . SER A 1 260 ? 8.131 13.214 15.253 1.00 90.50 260 SER A O 1
ATOM 1973 N N . VAL A 1 261 ? 6.706 11.548 15.737 1.00 94.38 261 VAL A N 1
ATOM 1974 C CA . VAL A 1 261 ? 5.876 12.403 16.619 1.00 94.38 261 VAL A CA 1
ATOM 1975 C C . VAL A 1 261 ? 5.714 11.680 17.963 1.00 94.38 261 VAL A C 1
ATOM 1977 O O . VAL A 1 261 ? 5.810 10.453 18.044 1.00 94.38 261 VAL A O 1
ATOM 1980 N N . PRO A 1 262 ? 5.536 12.393 19.037 1.00 95.06 262 PRO A N 1
ATOM 1981 C CA . PRO A 1 262 ? 5.495 11.777 20.376 1.00 95.06 262 PRO A CA 1
ATOM 1982 C C . PRO A 1 262 ? 4.345 10.771 20.505 1.00 95.06 262 PRO A C 1
ATOM 1984 O O . PRO A 1 262 ? 4.444 9.834 21.302 1.00 95.06 262 PRO A O 1
ATOM 1987 N N . GLU A 1 263 ? 3.294 11.004 19.630 1.00 96.75 263 GLU A N 1
ATOM 1988 C CA . GLU A 1 263 ? 2.108 10.110 19.764 1.00 96.75 263 GLU A CA 1
ATOM 1989 C C . GLU A 1 263 ? 2.381 8.743 19.129 1.00 96.75 263 GLU A C 1
ATOM 1991 O O . GLU A 1 263 ? 1.632 7.794 19.371 1.00 96.75 263 GLU A O 1
ATOM 1996 N N . LEU A 1 264 ? 3.445 8.642 18.364 1.00 94.69 264 LEU A N 1
ATOM 1997 C CA . LEU A 1 264 ? 3.728 7.322 17.775 1.00 94.69 264 LEU A CA 1
ATOM 1998 C C . LEU A 1 264 ? 4.322 6.404 18.849 1.00 94.69 264 LEU A C 1
ATOM 2000 O O . LEU A 1 264 ? 5.468 6.571 19.271 1.00 94.69 264 LEU A O 1
ATOM 2004 N N . SER A 1 265 ? 3.457 5.339 19.254 1.00 94.00 265 SER A N 1
ATOM 2005 C CA . SER A 1 265 ? 3.937 4.512 20.391 1.00 94.00 265 SER A CA 1
ATOM 2006 C C . SER A 1 265 ? 3.930 3.032 20.004 1.00 94.00 265 SER A C 1
ATOM 2008 O O . SER A 1 265 ? 4.414 2.194 20.768 1.00 94.00 265 SER A O 1
ATOM 2010 N N . ALA A 1 266 ? 3.351 2.712 18.791 1.00 95.44 266 ALA A N 1
ATOM 2011 C CA . ALA A 1 266 ? 3.351 1.292 18.371 1.00 95.44 266 ALA A CA 1
ATOM 2012 C C . ALA A 1 266 ? 3.708 1.209 16.879 1.00 95.44 266 ALA A C 1
ATOM 2014 O O . ALA A 1 266 ? 2.998 1.735 16.018 1.00 95.44 266 ALA A O 1
ATOM 2015 N N . VAL A 1 267 ? 4.871 0.429 16.661 1.00 92.25 267 VAL A N 1
ATOM 2016 C CA . VAL A 1 267 ? 5.320 0.301 15.254 1.00 92.25 267 VAL A CA 1
ATOM 2017 C C . VAL A 1 267 ? 5.624 -1.179 14.981 1.00 92.25 267 VAL A C 1
ATOM 2019 O O . VAL A 1 267 ? 6.201 -1.878 15.817 1.00 92.25 267 VAL A O 1
ATOM 2022 N N . VAL A 1 268 ? 5.054 -1.559 13.845 1.00 90.75 268 VAL A N 1
ATOM 2023 C CA . VAL A 1 268 ? 5.442 -2.895 13.357 1.00 90.75 268 VAL A CA 1
ATOM 2024 C C . VAL A 1 268 ? 6.348 -2.734 12.126 1.00 90.75 268 VAL A C 1
ATOM 2026 O O . VAL A 1 268 ? 5.948 -2.172 11.104 1.00 90.75 268 VAL A O 1
ATOM 2029 N N . SER A 1 269 ? 7.559 -3.260 12.293 1.00 85.94 269 SER A N 1
ATOM 2030 C CA . SER A 1 269 ? 8.514 -3.145 11.169 1.00 85.94 269 SER A CA 1
ATOM 2031 C C . SER A 1 269 ? 8.356 -4.337 10.211 1.00 85.94 269 SER A C 1
ATOM 2033 O O . SER A 1 269 ? 8.194 -5.482 10.639 1.00 85.94 269 SER A O 1
ATOM 2035 N N . THR A 1 270 ? 8.465 -3.979 8.893 1.00 81.75 270 THR A N 1
ATOM 2036 C CA . THR A 1 270 ? 8.411 -5.097 7.918 1.00 81.75 270 THR A CA 1
ATOM 2037 C C . THR A 1 270 ? 9.799 -5.307 7.312 1.00 81.75 270 THR A C 1
ATOM 2039 O O . THR A 1 270 ? 9.950 -6.076 6.360 1.00 81.75 270 THR A O 1
ATOM 2042 N N . GLY A 1 271 ? 10.825 -4.641 7.997 1.00 80.00 271 GLY A N 1
ATOM 2043 C CA . GLY A 1 271 ? 12.215 -4.833 7.528 1.00 80.00 271 GLY A CA 1
ATOM 2044 C C . GLY A 1 271 ? 12.750 -3.572 6.839 1.00 80.00 271 GLY A C 1
ATOM 2045 O O . GLY A 1 271 ? 12.138 -2.503 6.888 1.00 80.00 271 GLY A O 1
ATOM 2046 N N . THR A 1 272 ? 14.011 -3.700 6.242 1.00 76.31 272 THR A N 1
ATOM 2047 C CA . THR A 1 272 ? 14.669 -2.513 5.638 1.00 76.31 272 THR A CA 1
ATOM 2048 C C . THR A 1 272 ? 14.785 -2.694 4.124 1.00 76.31 272 THR A C 1
ATOM 2050 O O . THR A 1 272 ? 15.254 -1.791 3.428 1.00 76.31 272 THR A O 1
ATOM 2053 N N . GLY A 1 273 ? 14.214 -3.870 3.746 1.00 73.62 273 GLY A N 1
ATOM 2054 C CA . GLY A 1 273 ? 14.224 -4.066 2.277 1.00 73.62 273 GLY A CA 1
ATOM 2055 C C . GLY A 1 273 ? 15.646 -4.270 1.745 1.00 73.62 273 GLY A C 1
ATOM 2056 O O . GLY A 1 273 ? 15.850 -4.250 0.529 1.00 73.62 273 GLY A O 1
ATOM 2057 N N . GLY A 1 274 ? 16.649 -4.438 2.729 1.00 73.38 274 GLY A N 1
ATOM 2058 C CA . GLY A 1 274 ? 18.058 -4.571 2.301 1.00 73.38 274 GLY A CA 1
ATOM 2059 C C . GLY A 1 274 ? 18.448 -6.055 2.197 1.00 73.38 274 GLY A C 1
ATOM 2060 O O . GLY A 1 274 ? 17.733 -6.941 2.670 1.00 73.38 274 GLY A O 1
ATOM 2061 N N . TRP A 1 275 ? 19.490 -6.263 1.299 1.00 75.75 275 TRP A N 1
ATOM 2062 C CA . TRP A 1 275 ? 20.130 -7.589 1.161 1.00 75.75 275 TRP A CA 1
ATOM 2063 C C . TRP A 1 275 ? 21.652 -7.414 1.118 1.00 75.75 275 TRP A C 1
ATOM 2065 O O . TRP A 1 275 ? 22.183 -6.600 0.358 1.00 75.75 275 TRP A O 1
ATOM 2075 N N . GLU A 1 276 ? 22.351 -8.155 2.068 1.00 75.50 276 GLU A N 1
ATOM 2076 C CA . GLU A 1 276 ? 23.798 -7.889 2.266 1.00 75.50 276 GLU A CA 1
ATOM 2077 C C . GLU A 1 276 ? 24.632 -8.647 1.226 1.00 75.50 276 GLU A C 1
ATOM 2079 O O . GLU A 1 276 ? 25.741 -8.220 0.900 1.00 75.50 276 GLU A O 1
ATOM 2084 N N . GLY A 1 277 ? 24.026 -9.708 0.601 1.00 77.81 277 GLY A N 1
ATOM 2085 C CA . GLY A 1 277 ? 24.837 -10.504 -0.351 1.00 77.81 277 GLY A CA 1
ATOM 2086 C C . GLY A 1 277 ? 24.609 -10.063 -1.807 1.00 77.81 277 GLY A C 1
ATOM 2087 O O . GLY A 1 277 ? 23.717 -9.267 -2.106 1.00 77.81 277 GLY A O 1
ATOM 2088 N N . PRO A 1 278 ? 25.635 -10.443 -2.640 1.00 85.62 278 PRO A N 1
ATOM 2089 C CA . PRO A 1 278 ? 25.457 -10.099 -4.058 1.00 85.62 278 PRO A CA 1
ATOM 2090 C C . PRO A 1 278 ? 24.329 -10.920 -4.707 1.00 85.62 278 PRO A C 1
ATOM 2092 O O . PRO A 1 278 ? 23.886 -11.930 -4.154 1.00 85.62 278 PRO A O 1
ATOM 2095 N N . PHE A 1 279 ? 23.823 -10.308 -5.790 1.00 87.38 279 PHE A N 1
ATOM 2096 C CA . PHE A 1 279 ? 22.886 -11.082 -6.636 1.00 87.38 279 PHE A CA 1
ATOM 2097 C C . PHE A 1 279 ? 23.634 -11.711 -7.822 1.00 87.38 279 PHE A C 1
ATOM 2099 O O . PHE A 1 279 ? 24.374 -11.037 -8.541 1.00 87.38 279 PHE A O 1
ATOM 2106 N N . PRO A 1 280 ? 23.535 -13.011 -7.865 1.00 90.62 280 PRO A N 1
ATOM 2107 C CA . PRO A 1 280 ? 24.334 -13.717 -8.882 1.00 90.62 280 PRO A CA 1
ATOM 2108 C C . PRO A 1 280 ? 23.967 -13.265 -10.306 1.00 90.62 280 PRO A C 1
ATOM 2110 O O . PRO A 1 280 ? 22.888 -12.714 -10.537 1.00 90.62 280 PRO A O 1
ATOM 2113 N N . ALA A 1 281 ? 24.894 -13.497 -11.250 1.00 93.06 281 ALA A N 1
ATOM 2114 C CA . ALA A 1 281 ? 24.639 -13.210 -12.681 1.00 93.06 281 ALA A CA 1
ATOM 2115 C C . ALA A 1 281 ? 23.482 -14.070 -13.210 1.00 93.06 281 ALA A C 1
ATOM 2117 O O . ALA A 1 281 ? 23.230 -15.173 -12.718 1.00 93.06 281 ALA A O 1
ATOM 2118 N N . VAL A 1 282 ? 22.876 -13.433 -14.197 1.00 92.06 282 VAL A N 1
ATOM 2119 C CA . VAL A 1 282 ? 21.734 -14.214 -14.735 1.00 92.06 282 VAL A CA 1
ATOM 2120 C C . VAL A 1 282 ? 21.928 -14.400 -16.244 1.00 92.06 282 VAL A C 1
ATOM 2122 O O . VAL A 1 282 ? 22.670 -13.656 -16.889 1.00 92.06 282 VAL A O 1
ATOM 2125 N N . GLU A 1 283 ? 21.201 -15.417 -16.710 1.00 91.69 283 GLU A N 1
ATOM 2126 C CA . GLU A 1 283 ? 21.319 -15.715 -18.160 1.00 91.69 283 GLU A CA 1
ATOM 2127 C C . GLU A 1 283 ? 20.287 -14.918 -18.964 1.00 91.69 283 GLU A C 1
ATOM 2129 O O . GLU A 1 283 ? 20.477 -14.705 -20.163 1.00 91.69 283 GLU A O 1
ATOM 2134 N N . ARG A 1 284 ? 19.260 -14.510 -18.138 1.00 90.00 284 ARG A N 1
ATOM 2135 C CA . ARG A 1 284 ? 18.174 -13.831 -18.877 1.00 90.00 284 ARG A CA 1
ATOM 2136 C C . ARG A 1 284 ? 17.728 -12.588 -18.095 1.00 90.00 284 ARG A C 1
ATOM 2138 O O . ARG A 1 284 ? 17.621 -12.610 -16.867 1.00 90.00 284 ARG A O 1
ATOM 2145 N N . VAL A 1 285 ? 17.480 -11.469 -18.951 1.00 89.12 285 VAL A N 1
ATOM 2146 C CA . VAL A 1 285 ? 16.921 -10.226 -18.370 1.00 89.12 285 VAL A CA 1
ATOM 2147 C C . VAL A 1 285 ? 15.612 -9.899 -19.101 1.00 89.12 285 VAL A C 1
ATOM 2149 O O . VAL A 1 285 ? 15.551 -9.890 -20.333 1.00 89.12 285 VAL A O 1
ATOM 2152 N N . LEU A 1 286 ? 14.603 -9.684 -18.241 1.00 86.38 286 LEU A N 1
ATOM 2153 C CA . LEU A 1 286 ? 13.276 -9.377 -18.814 1.00 86.38 286 LEU A CA 1
ATOM 2154 C C . LEU A 1 286 ? 12.952 -7.902 -18.558 1.00 86.38 286 LEU A C 1
ATOM 2156 O O . LEU A 1 286 ? 13.578 -7.249 -17.719 1.00 86.38 286 LEU A O 1
ATOM 2160 N N . GLY A 1 287 ? 12.024 -7.332 -19.385 1.00 81.19 287 GLY A N 1
ATOM 2161 C CA . GLY A 1 287 ? 11.497 -5.987 -19.010 1.00 81.19 287 GLY A CA 1
ATOM 2162 C C . GLY A 1 287 ? 12.230 -4.878 -19.762 1.00 81.19 287 GLY A C 1
ATOM 2163 O O . GLY A 1 287 ? 12.024 -3.701 -19.457 1.00 81.19 287 GLY A O 1
ATOM 2164 N N . ALA A 1 288 ? 13.185 -5.358 -20.650 1.00 80.62 288 ALA A N 1
ATOM 2165 C CA . ALA A 1 288 ? 13.852 -4.364 -21.522 1.00 80.62 288 ALA A CA 1
ATOM 2166 C C . ALA A 1 288 ? 14.010 -4.954 -22.931 1.00 80.62 288 ALA A C 1
ATOM 2168 O O . ALA A 1 288 ? 14.308 -6.138 -23.101 1.00 80.62 288 ALA A O 1
ATOM 2169 N N . ARG A 1 289 ? 13.752 -4.071 -23.964 1.00 78.75 289 ARG A N 1
ATOM 2170 C CA . ARG A 1 289 ? 13.915 -4.582 -25.350 1.00 78.75 289 ARG A CA 1
ATOM 2171 C C . ARG A 1 289 ? 15.392 -4.816 -25.667 1.00 78.75 289 ARG A C 1
ATOM 2173 O O . ARG A 1 289 ? 15.728 -5.809 -26.315 1.00 78.75 289 ARG A O 1
ATOM 2180 N N . SER A 1 290 ? 16.193 -3.946 -25.086 1.00 82.69 290 SER A N 1
ATOM 2181 C CA . SER A 1 290 ? 17.652 -4.128 -25.255 1.00 82.69 290 SER A CA 1
ATOM 2182 C C . SER A 1 290 ? 18.362 -3.851 -23.924 1.00 82.69 290 SER A C 1
ATOM 2184 O O . SER A 1 290 ? 18.838 -2.740 -23.678 1.00 82.69 290 SER A O 1
ATOM 2186 N N . PRO A 1 291 ? 18.391 -4.986 -23.087 1.00 83.62 291 PRO A N 1
ATOM 2187 C CA . PRO A 1 291 ? 18.975 -4.763 -21.755 1.00 83.62 291 PRO A CA 1
ATOM 2188 C C . PRO A 1 291 ? 20.488 -4.508 -21.830 1.00 83.62 291 PRO A C 1
ATOM 2190 O O . PRO A 1 291 ? 21.190 -5.090 -22.661 1.00 83.62 291 PRO A O 1
ATOM 2193 N N . GLU A 1 292 ? 20.927 -3.554 -21.049 1.00 84.50 292 GLU A N 1
ATOM 2194 C CA . GLU A 1 292 ? 22.387 -3.316 -20.942 1.00 84.50 292 GLU A CA 1
ATOM 2195 C C . GLU A 1 292 ? 23.105 -4.527 -20.328 1.00 84.50 292 GLU A C 1
ATOM 2197 O O . GLU A 1 292 ? 22.524 -5.289 -19.553 1.00 84.50 292 GLU A O 1
ATOM 2202 N N . GLN A 1 293 ? 24.407 -4.735 -20.734 1.00 87.06 293 GLN A N 1
ATOM 2203 C CA . GLN A 1 293 ? 25.197 -5.898 -20.280 1.00 87.06 293 GLN A CA 1
ATOM 2204 C C . GLN A 1 293 ? 25.307 -5.923 -18.743 1.00 87.06 293 GLN A C 1
ATOM 2206 O O . GLN A 1 293 ? 25.357 -7.002 -18.147 1.00 87.06 293 GLN A O 1
ATOM 2211 N N . ARG A 1 294 ? 25.295 -4.858 -18.112 1.00 87.00 294 ARG A N 1
ATOM 2212 C CA . ARG A 1 294 ? 25.464 -4.829 -16.642 1.00 87.00 294 ARG A CA 1
ATOM 2213 C C . ARG A 1 294 ? 24.348 -5.613 -15.938 1.00 87.00 294 ARG A C 1
ATOM 2215 O O . ARG A 1 294 ? 24.561 -6.127 -14.838 1.00 87.00 294 ARG A O 1
ATOM 2222 N N . TRP A 1 295 ? 23.110 -5.734 -16.588 1.00 86.56 295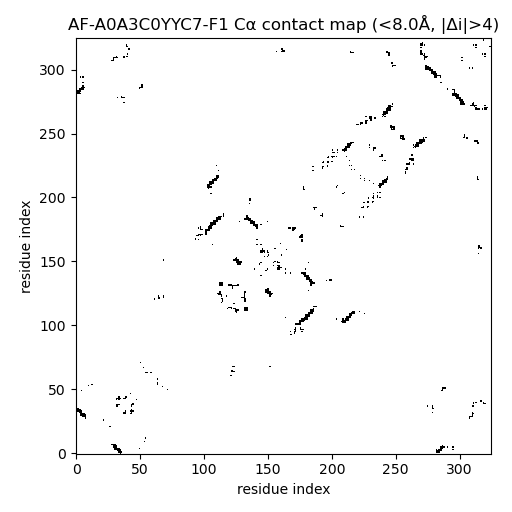 TRP A N 1
ATOM 2223 C CA . TRP A 1 295 ? 22.003 -6.434 -15.891 1.00 86.56 295 TRP A CA 1
ATOM 2224 C C . TRP A 1 295 ? 22.199 -7.952 -15.941 1.00 86.56 295 TRP A C 1
ATOM 2226 O O . TRP A 1 295 ? 21.591 -8.678 -15.151 1.00 86.56 295 TRP A O 1
ATOM 2236 N N . PHE A 1 296 ? 23.138 -8.433 -16.755 1.00 90.31 296 PHE A N 1
ATOM 2237 C CA . PHE A 1 296 ? 23.416 -9.884 -16.831 1.00 90.31 296 PHE A CA 1
ATOM 2238 C C . PHE A 1 296 ? 24.523 -10.265 -15.843 1.00 90.31 296 PHE A C 1
ATOM 2240 O O . PHE A 1 296 ? 24.662 -11.440 -15.498 1.00 90.31 296 PHE A O 1
ATOM 2247 N N . ASP A 1 297 ? 25.187 -9.278 -15.391 1.00 90.81 297 ASP A N 1
ATOM 2248 C CA . ASP A 1 297 ? 26.333 -9.592 -14.509 1.00 90.81 297 ASP A CA 1
ATOM 2249 C C . ASP A 1 297 ? 25.888 -9.597 -13.039 1.00 90.81 297 ASP A C 1
ATOM 2251 O O . ASP A 1 297 ? 24.733 -9.306 -12.723 1.00 90.81 297 ASP A O 1
ATOM 2255 N N . GLU A 1 298 ? 26.784 -10.042 -12.165 1.00 91.00 298 GLU A N 1
ATOM 2256 C CA . GLU A 1 298 ? 26.506 -9.995 -10.715 1.00 91.00 298 GLU A CA 1
ATOM 2257 C C . GLU A 1 298 ? 26.184 -8.563 -10.263 1.00 91.00 298 GLU A C 1
ATOM 2259 O O . GLU A 1 298 ? 26.841 -7.602 -10.669 1.00 91.00 298 GLU A O 1
ATOM 2264 N N . GLN A 1 299 ? 25.058 -8.525 -9.491 1.00 86.69 299 GLN A N 1
ATOM 2265 C CA . GLN A 1 299 ? 24.650 -7.193 -9.003 1.00 86.69 299 GLN A CA 1
ATOM 2266 C C . GLN A 1 299 ? 25.085 -7.016 -7.542 1.00 86.69 299 GLN A C 1
ATOM 2268 O O . GLN A 1 299 ? 25.144 -7.976 -6.772 1.00 86.69 299 GLN A O 1
ATOM 2273 N N . PRO A 1 300 ? 25.475 -5.840 -7.231 1.00 82.31 300 PRO A N 1
ATOM 2274 C CA . PRO A 1 300 ? 25.998 -5.592 -5.880 1.00 82.31 300 PRO A CA 1
ATOM 2275 C C . PRO A 1 300 ? 24.893 -5.707 -4.813 1.00 82.31 300 PRO A C 1
ATOM 2277 O O . PRO A 1 300 ? 23.701 -5.669 -5.131 1.00 82.31 300 PRO A O 1
ATOM 2280 N N . PRO A 1 301 ? 25.330 -5.918 -3.537 1.00 77.56 301 PRO A N 1
ATOM 2281 C CA . PRO A 1 301 ? 24.360 -5.890 -2.429 1.00 77.56 301 PRO A CA 1
ATOM 2282 C C . PRO A 1 301 ? 23.642 -4.536 -2.335 1.00 77.56 301 PRO A C 1
ATOM 2284 O O . PRO A 1 301 ? 24.120 -3.527 -2.860 1.00 77.56 301 PRO A O 1
ATOM 2287 N N . VAL A 1 302 ? 22.543 -4.557 -1.611 1.00 71.62 302 VAL A N 1
ATOM 2288 C CA . VAL A 1 302 ? 21.698 -3.346 -1.537 1.00 71.62 302 VAL A CA 1
ATOM 2289 C C . VAL A 1 302 ? 21.627 -2.908 -0.069 1.00 71.62 302 VAL A C 1
ATOM 2291 O O . VAL A 1 302 ? 20.846 -3.442 0.723 1.00 71.62 302 VAL A O 1
ATOM 2294 N N . HIS A 1 303 ? 22.798 -2.623 0.482 1.00 66.06 303 HIS A N 1
ATOM 2295 C CA . HIS A 1 303 ? 22.847 -2.141 1.879 1.00 66.06 303 HIS A CA 1
ATOM 2296 C C . HIS A 1 303 ? 23.114 -0.630 1.891 1.00 66.06 303 HIS A C 1
ATOM 2298 O O . HIS A 1 303 ? 24.043 -0.140 1.245 1.00 66.06 303 HIS A O 1
ATOM 2304 N N . GLY A 1 304 ? 22.083 0.142 2.575 1.00 60.91 304 GLY A N 1
ATOM 2305 C CA . GLY A 1 304 ? 22.415 1.578 2.802 1.00 60.91 304 GLY A CA 1
ATOM 2306 C C . GLY A 1 304 ? 22.084 2.424 1.573 1.00 60.91 304 GLY A C 1
ATOM 2307 O O . GLY A 1 304 ? 22.573 3.550 1.461 1.00 60.91 304 GLY A O 1
ATOM 2308 N N . ARG A 1 305 ? 21.404 1.726 0.557 1.00 59.41 305 ARG A N 1
ATOM 2309 C CA . ARG A 1 305 ? 21.071 2.521 -0.647 1.00 59.41 305 ARG A CA 1
ATOM 2310 C C . ARG A 1 305 ? 19.569 2.830 -0.652 1.00 59.41 305 ARG A C 1
ATOM 2312 O O . ARG A 1 305 ? 18.734 1.943 -0.844 1.00 59.41 305 ARG A O 1
ATOM 2319 N N . TYR A 1 306 ? 19.372 4.152 -0.253 1.00 55.03 306 TYR A N 1
ATOM 2320 C CA . TYR A 1 306 ? 17.999 4.673 -0.074 1.00 55.03 306 TYR A CA 1
ATOM 2321 C C . TYR A 1 306 ? 17.363 4.955 -1.439 1.00 55.03 306 TYR A C 1
ATOM 2323 O O . TYR A 1 306 ? 18.049 5.290 -2.408 1.00 55.03 306 TYR A O 1
ATOM 2331 N N . ALA A 1 307 ? 16.287 4.164 -1.871 1.00 50.09 307 ALA A N 1
ATOM 2332 C CA . ALA A 1 307 ? 15.506 4.428 -3.100 1.00 50.09 307 ALA A CA 1
ATOM 2333 C C . ALA A 1 307 ? 15.666 3.272 -4.092 1.00 50.09 307 ALA A C 1
ATOM 2335 O O . ALA A 1 307 ? 15.187 3.356 -5.226 1.00 50.09 307 ALA A O 1
ATOM 2336 N N . VAL A 1 308 ? 16.519 2.197 -3.594 1.00 52.53 308 VAL A N 1
ATOM 2337 C CA . VAL A 1 308 ? 16.685 1.037 -4.497 1.00 52.53 308 VAL A CA 1
ATOM 2338 C C . VAL A 1 308 ? 15.928 -0.153 -3.891 1.00 52.53 308 VAL A C 1
ATOM 2340 O O . VAL A 1 308 ? 16.093 -0.488 -2.716 1.00 52.53 308 VAL A O 1
ATOM 2343 N N . SER A 1 309 ? 14.571 -0.199 -4.194 1.00 52.44 309 SER A N 1
ATOM 2344 C CA . SER A 1 309 ? 13.702 -1.176 -3.496 1.00 52.44 309 SER A CA 1
ATOM 2345 C C . SER A 1 309 ? 13.751 -2.538 -4.205 1.00 52.44 309 SER A C 1
ATOM 2347 O O . SER A 1 309 ? 13.250 -2.698 -5.320 1.00 52.44 309 SER A O 1
ATOM 2349 N N . HIS A 1 310 ? 14.658 -3.387 -3.803 1.00 60.19 310 HIS A N 1
ATOM 2350 C CA . HIS A 1 310 ? 14.743 -4.675 -4.542 1.00 60.19 310 HIS A CA 1
ATOM 2351 C C . HIS A 1 310 ? 13.980 -5.768 -3.796 1.00 60.19 310 HIS A C 1
ATOM 2353 O O . HIS A 1 310 ? 13.413 -6.659 -4.433 1.00 60.19 310 HIS A O 1
ATOM 2359 N N . LEU A 1 311 ? 13.645 -5.476 -2.431 1.00 66.06 311 LEU A N 1
ATOM 2360 C CA . LEU A 1 311 ? 12.928 -6.502 -1.648 1.00 66.06 311 LEU A CA 1
ATOM 2361 C C . LEU A 1 311 ? 11.816 -5.845 -0.836 1.00 66.06 311 LEU A C 1
ATOM 2363 O O . LEU A 1 311 ? 11.400 -6.372 0.199 1.00 66.06 311 LEU A O 1
ATOM 2367 N N . GLY A 1 312 ? 11.309 -4.625 -1.276 1.00 70.38 312 GLY A N 1
ATOM 2368 C CA . GLY A 1 312 ? 10.314 -3.893 -0.458 1.00 70.38 312 GLY A CA 1
ATOM 2369 C C . GLY A 1 312 ? 9.094 -4.767 -0.135 1.00 70.38 312 GLY A C 1
ATOM 2370 O O . GLY A 1 312 ? 8.601 -5.509 -0.987 1.00 70.38 312 GLY A O 1
ATOM 2371 N N . ASP A 1 313 ? 8.758 -4.854 1.201 1.00 74.12 313 ASP A N 1
ATOM 2372 C CA . ASP A 1 313 ? 7.505 -5.480 1.673 1.00 74.12 313 ASP A CA 1
ATOM 2373 C C . ASP A 1 313 ? 6.776 -4.541 2.647 1.00 74.12 313 ASP A C 1
ATOM 2375 O O . ASP A 1 313 ? 6.884 -4.680 3.867 1.00 74.12 313 ASP A O 1
ATOM 2379 N N . HIS A 1 314 ? 6.116 -3.584 2.005 1.00 76.25 314 HIS A N 1
ATOM 2380 C CA . HIS A 1 314 ? 5.471 -2.550 2.859 1.00 76.25 314 HIS A CA 1
ATOM 2381 C C . HIS A 1 314 ? 4.265 -3.130 3.598 1.00 76.25 314 HIS A C 1
ATOM 2383 O O . HIS A 1 314 ? 3.847 -2.574 4.616 1.00 76.25 314 HIS A O 1
ATOM 2389 N N . TYR A 1 315 ? 3.877 -4.371 3.161 1.00 78.31 315 TYR A N 1
ATOM 2390 C CA . TYR A 1 315 ? 2.580 -4.806 3.733 1.00 78.31 315 TYR A CA 1
ATOM 2391 C C . TYR A 1 315 ? 2.735 -6.176 4.394 1.00 78.31 315 TYR A C 1
ATOM 2393 O O . TYR A 1 315 ? 1.740 -6.800 4.770 1.00 78.31 315 TYR A O 1
ATOM 2401 N N . GLY A 1 316 ? 3.982 -6.638 4.468 1.00 70.69 316 GLY A N 1
ATOM 2402 C CA . GLY A 1 316 ? 4.222 -7.802 5.358 1.00 70.69 316 GLY A CA 1
ATOM 2403 C C . GLY A 1 316 ? 3.858 -9.126 4.680 1.00 70.69 316 GLY A C 1
ATOM 2404 O O . GLY A 1 316 ? 3.332 -10.024 5.342 1.00 70.69 316 GLY A O 1
ATOM 2405 N N . TYR A 1 317 ? 4.058 -9.348 3.343 1.00 73.25 317 TYR A N 1
ATOM 2406 C CA . TYR A 1 317 ? 3.822 -10.612 2.609 1.00 73.25 317 TYR A CA 1
ATOM 2407 C C . TYR A 1 317 ? 4.870 -11.663 2.962 1.00 73.25 317 TYR A C 1
ATOM 2409 O O . TYR A 1 317 ? 4.662 -12.851 2.702 1.00 73.25 317 TYR A O 1
ATOM 2417 N N . GLY A 1 318 ? 5.798 -11.355 3.981 1.00 58.53 318 GLY A N 1
AT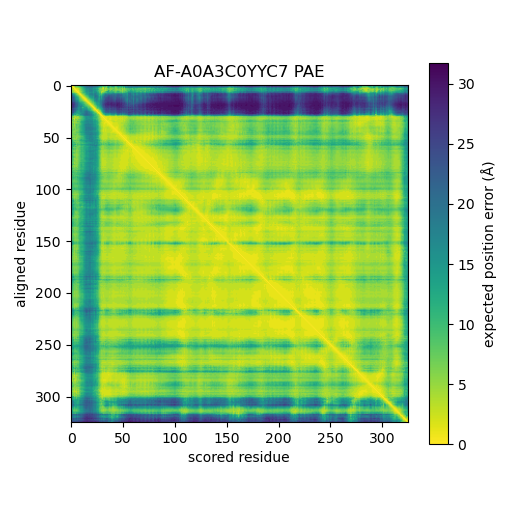OM 2418 C CA . GLY A 1 318 ? 6.702 -12.203 4.783 1.00 58.53 318 GLY A CA 1
ATOM 2419 C C . GLY A 1 318 ? 7.372 -13.296 3.945 1.00 58.53 318 GLY A C 1
ATOM 2420 O O . GLY A 1 318 ? 6.707 -14.022 3.203 1.00 58.53 318 GLY A O 1
ATOM 2421 N N . ASN A 1 319 ? 8.733 -13.079 3.682 1.00 52.69 319 ASN A N 1
ATOM 2422 C CA . ASN A 1 319 ? 9.979 -13.862 3.869 1.00 52.69 319 ASN A CA 1
ATOM 2423 C C . ASN A 1 319 ? 11.190 -12.925 3.903 1.00 52.69 319 ASN A C 1
ATOM 2425 O O . ASN A 1 319 ? 12.305 -13.334 3.575 1.00 52.69 319 ASN A O 1
ATOM 2429 N N . GLN A 1 320 ? 11.060 -11.644 4.320 1.00 52.25 320 GLN A N 1
ATOM 2430 C CA . GLN A 1 320 ? 12.227 -10.745 4.126 1.00 52.25 320 GLN A CA 1
ATOM 2431 C C . GLN A 1 320 ? 12.626 -10.124 5.466 1.00 52.25 320 G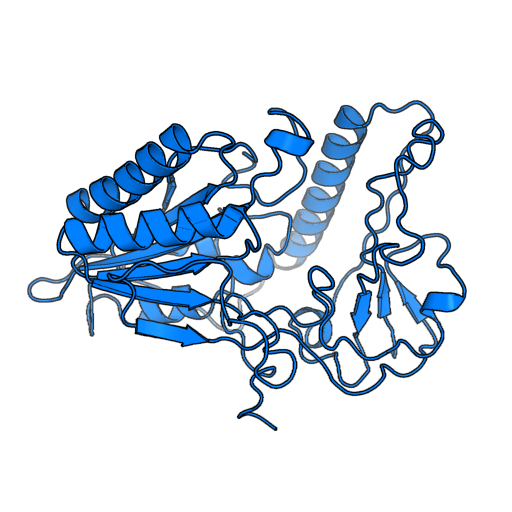LN A C 1
ATOM 2433 O O . GLN A 1 320 ? 13.466 -9.223 5.504 1.00 52.25 320 GLN A O 1
ATOM 2438 N N . SER A 1 321 ? 12.007 -10.671 6.690 1.00 44.28 321 SER A N 1
ATOM 2439 C CA . SER A 1 321 ? 12.476 -10.146 7.991 1.00 44.28 321 SER A CA 1
ATOM 2440 C C . SER A 1 321 ? 13.726 -10.905 8.456 1.00 44.28 321 SER A C 1
ATOM 2442 O O . SER A 1 321 ? 13.984 -12.032 8.029 1.00 44.28 321 SER A O 1
ATOM 2444 N N . TYR A 1 322 ? 14.850 -10.052 8.932 1.00 38.00 322 TYR A N 1
ATOM 2445 C CA . TYR A 1 322 ? 16.083 -10.625 9.524 1.00 38.00 322 TYR A CA 1
ATOM 2446 C C . TYR A 1 322 ? 15.752 -11.753 10.507 1.00 38.00 322 TYR A C 1
ATOM 2448 O O . TYR A 1 322 ? 16.557 -12.671 10.681 1.00 38.00 322 TYR A O 1
ATOM 2456 N N . ALA A 1 323 ? 14.468 -11.827 11.047 1.00 34.00 323 ALA A N 1
ATOM 2457 C CA . ALA A 1 323 ? 14.107 -12.892 12.010 1.00 34.00 323 ALA A CA 1
ATOM 2458 C C . ALA A 1 323 ? 13.729 -14.192 11.292 1.00 34.00 323 ALA A C 1
ATOM 2460 O O . ALA A 1 323 ? 13.726 -15.258 11.913 1.00 34.00 323 ALA A O 1
ATOM 2461 N N . ASP A 1 324 ? 13.653 -14.129 9.996 1.00 34.88 324 ASP A N 1
ATOM 2462 C CA . ASP A 1 324 ? 13.246 -15.328 9.231 1.00 34.88 324 ASP A CA 1
ATOM 2463 C C . ASP A 1 324 ? 14.467 -15.935 8.531 1.00 34.88 324 ASP A C 1
ATOM 2465 O O . ASP A 1 324 ? 14.362 -17.008 7.934 1.00 34.88 324 ASP A O 1
ATOM 2469 N N . TRP A 1 325 ? 15.797 -15.372 8.869 1.00 33.44 325 TRP A N 1
ATOM 2470 C CA . TRP A 1 325 ? 17.064 -16.036 8.508 1.00 33.44 325 TRP A CA 1
ATOM 2471 C C . TRP A 1 325 ? 17.862 -16.319 9.787 1.00 33.44 325 TRP A C 1
ATOM 2473 O O . TRP A 1 325 ? 17.977 -15.469 10.674 1.00 33.44 325 TRP A O 1
#

pLDDT: mean 83.03, std 17.24, range [24.95, 98.69]

Sequence (325 aa):
TVGCVDVSEPMDDDPGQKARSRSPGLTNYKFIDMSGPGAVTHSGQTPTVCVTIGQAEGASSEYWHSVAQAAFMRVSDRLAETTVGHEPPSAETFDTTPRPGLPGVVSVFHMSSLELYRGPYTKVGTAVYGITRAAPPWVLEPTELLDGAIAQIRTRMYTNNPLNLKLLRGHGIDWNYLACMAYPTNWSMQEEKAAVSGRVARTAKMLGAEGAIITTDVRGQRMVETMLTIQACEQEGIKVVFMSEEEDPEDGKAPPFLTSVPELSAVVSTGTGGWEGPFPAVERVLGARSPEQRWFDEQPPVHGRYAVSHLGDHYGYGNQSYADW

Solvent-accessible surface area (backbone atoms only — not comparable to full-atom values): 18449 Å² total; per-residue (Å²): 134,61,34,31,36,42,58,50,66,82,85,68,80,57,94,78,65,71,77,76,73,69,60,97,79,68,76,70,70,34,42,38,41,38,57,49,93,52,25,63,38,72,72,29,72,40,97,74,88,79,80,74,81,78,80,62,89,90,59,51,68,70,58,42,35,50,52,51,46,51,52,54,52,49,51,52,49,57,58,52,56,74,50,66,96,57,81,69,95,71,85,85,85,81,72,77,65,75,44,89,97,43,55,26,28,33,38,36,41,36,34,54,22,40,20,84,82,59,38,76,82,35,60,55,51,39,14,55,80,77,44,20,41,60,48,72,62,43,82,33,55,62,65,42,36,52,73,43,37,41,26,72,66,62,27,62,60,45,39,65,28,52,56,62,52,51,45,54,72,31,30,62,75,75,27,16,55,70,31,31,28,44,29,34,36,59,64,88,46,70,70,54,30,50,51,46,16,39,49,44,26,50,52,42,48,75,71,54,32,45,31,35,40,40,33,38,77,49,64,69,79,48,36,53,40,55,43,44,25,52,42,36,22,44,76,70,63,20,48,59,39,37,33,29,54,34,43,52,35,63,93,74,74,36,65,51,54,91,74,84,49,90,72,69,81,42,77,44,74,38,30,52,37,61,41,84,58,67,38,71,55,37,90,36,72,39,53,47,97,76,70,61,72,70,72,40,38,64,38,76,46,46,67,79,53,89,90,46,63,54,48,68,35,51,62,54,80,72,76,65,40,76,86,76,103

Secondary structure (DSSP, 8-state):
---EEE-S-STT--TTS--S---TT-S---EEESSSTTTTSHHHHS--------PPTT--HHHHHHHHHHHHHHHHHHHHHTTTTPPPS----------TTS-EEEEEEEEE--HHHH-TT---S-EETTB-S--SPEEE-HHHHHTTSEESTTHHHHHT-HHHHHHHHHBTTTBEEEEEEEEEE--SSHHHHHHHHHHHHHHHHHTTEEEEEEEE---GGGHHHHHHHHHHHHHTT-EEEEEEPPPP-TTTTS-SSS---TT---EEE-----B-SPBPP-S-EES-SS--GGGTSPBPPBSS-TT--SS--TT--SS-SGGG-

Foldseek 3Di:
DFEKEDPLDLLDPPVPPPPPDPPPPPSQLAMAGQHWPRLPAPPNVDDDDFDADHDDPPDDSQRRQVVVVVVVVVVVVVVVVVCPPPDDPDDDDFDQDADPPFAEEEEEEEFEACCVPPNQSGQAGKDQCSGRDFDAKDWAALCVQLVQSIDDPPSVCRVVFPVSVVQRVCDNPRHRHQTYIYGHFDDPDPVVLLVSLLVVLVVCVVSRHQEYEYFYPDADPRCVSVQSNCVNNVVVNRHYEYEFAFAQCLVVVDGRHPDHDPSHDHYHHLYNLWDQQKTAFTPYYHNDPDDDPVNRHIGHTGHNPPPHRRNDDRRNPDDPHPVND

Mean predicted aligned error: 7.61 Å

Nearest PDB structures (foldseek):
  6fvj-assembly8_H  TM=4.984E-01  e=4.420E-01  Mycobacterium tuberculosis
  6fvj-assembly7_G  TM=4.702E-01  e=4.158E-01  Mycobacterium tuberculosis
  5jic-assembly1_A-2  TM=6.615E-01  e=4.495E+00  Staphylococcus aureus subsp. aureus MW2
  6kii-assembly1_A  TM=3.215E-01  e=5.998E-01  Limnospira platensis
  4nb4-assembly4_G  TM=6.609E-01  e=9.351E+00  Staphylococcus aureus subsp. aureus MRSA252